Protein AF-A0AAN6C2Q4-F1 (afdb_monomer_lite)

Structure (mmCIF, N/CA/C/O backbone):
data_AF-A0AAN6C2Q4-F1
#
_entry.id   AF-A0AAN6C2Q4-F1
#
loop_
_atom_site.group_PDB
_atom_site.id
_atom_site.type_symbol
_atom_site.label_atom_id
_atom_site.label_alt_id
_atom_site.label_comp_id
_atom_site.label_asym_id
_atom_site.label_entity_id
_atom_site.label_seq_id
_atom_site.pdbx_PDB_ins_code
_atom_site.Cartn_x
_atom_site.Cartn_y
_atom_site.Cartn_z
_atom_site.occupancy
_atom_site.B_iso_or_equiv
_atom_site.auth_seq_id
_atom_site.auth_comp_id
_atom_site.auth_asym_id
_atom_site.auth_atom_id
_atom_site.pdbx_PDB_model_num
ATOM 1 N N . MET A 1 1 ? -23.785 48.480 71.841 1.00 46.00 1 MET A N 1
ATOM 2 C CA . MET A 1 1 ? -23.958 47.608 73.019 1.00 46.00 1 MET A CA 1
ATOM 3 C C . MET A 1 1 ? -24.972 48.299 73.898 1.00 46.00 1 MET A C 1
ATOM 5 O O . MET A 1 1 ? -24.671 49.363 74.422 1.00 46.00 1 MET A O 1
ATOM 9 N N . SER A 1 2 ? -26.191 47.777 73.918 1.00 38.06 2 SER A N 1
ATOM 10 C CA . SER A 1 2 ? -27.309 48.362 74.647 1.00 38.06 2 SER A CA 1
ATOM 11 C C . SER A 1 2 ? -28.125 47.204 75.193 1.00 38.06 2 SER A C 1
ATOM 13 O O . SER A 1 2 ? -28.643 46.390 74.428 1.00 38.06 2 SER A O 1
ATOM 15 N N . ASP A 1 3 ? -28.129 47.117 76.517 1.00 35.19 3 ASP A N 1
ATOM 16 C CA . ASP A 1 3 ? -28.986 46.273 77.334 1.00 35.19 3 ASP A CA 1
ATOM 17 C C . ASP A 1 3 ? -30.463 46.453 76.947 1.00 35.19 3 ASP A C 1
ATOM 19 O O . ASP A 1 3 ? -30.857 47.496 76.426 1.00 35.19 3 ASP A O 1
ATOM 23 N N . THR A 1 4 ? -31.335 45.489 77.244 1.00 35.75 4 THR A N 1
ATOM 24 C CA . THR A 1 4 ? -32.132 45.473 78.489 1.00 35.75 4 THR A CA 1
ATOM 25 C C . THR A 1 4 ? -33.302 44.478 78.380 1.00 35.75 4 THR A C 1
ATOM 27 O O . THR A 1 4 ? -33.913 44.312 77.330 1.00 35.75 4 THR A O 1
ATOM 30 N N . HIS A 1 5 ? -33.657 43.918 79.539 1.00 34.78 5 HIS A N 1
ATOM 31 C CA . HIS A 1 5 ? -34.983 43.441 79.953 1.00 34.78 5 HIS A CA 1
ATOM 32 C C . HIS A 1 5 ? -35.483 42.038 79.569 1.00 34.78 5 HIS A C 1
ATOM 34 O O . HIS A 1 5 ? -36.196 41.815 78.598 1.00 34.78 5 HIS A O 1
ATOM 40 N N . SER A 1 6 ? -35.272 41.124 80.523 1.00 40.22 6 SER A N 1
ATOM 41 C CA . SER A 1 6 ? -36.319 40.207 80.996 1.00 40.22 6 SER A CA 1
ATOM 42 C C . SER A 1 6 ? -37.327 40.982 81.874 1.00 40.22 6 SER A C 1
ATOM 44 O O . SER A 1 6 ? -36.927 41.961 82.518 1.00 40.22 6 SER A O 1
ATOM 46 N N . PRO A 1 7 ? -38.605 40.560 81.946 1.00 44.31 7 PRO A N 1
ATOM 47 C CA . PRO A 1 7 ? -39.060 40.053 83.243 1.00 44.31 7 PRO A CA 1
ATOM 48 C C . PRO A 1 7 ? -40.056 38.879 83.186 1.00 44.31 7 PRO A C 1
ATOM 50 O O . PRO A 1 7 ? -40.865 38.719 82.275 1.00 44.31 7 PRO A O 1
ATOM 53 N N . ARG A 1 8 ? -39.985 38.090 84.261 1.00 37.38 8 ARG A N 1
ATOM 54 C CA . ARG A 1 8 ? -40.945 37.088 84.744 1.00 37.38 8 ARG A CA 1
ATOM 55 C C . ARG A 1 8 ? -42.314 37.713 85.028 1.00 37.38 8 ARG A C 1
ATOM 57 O O . ARG A 1 8 ? -42.334 38.835 85.513 1.00 37.38 8 ARG A O 1
ATOM 64 N N . HIS A 1 9 ? -43.401 36.945 84.922 1.00 36.09 9 HIS A N 1
ATOM 65 C CA . HIS A 1 9 ? -44.495 37.033 85.898 1.00 36.09 9 HIS A CA 1
ATOM 66 C C . HIS A 1 9 ? -45.245 35.705 86.057 1.00 36.09 9 HIS A C 1
ATOM 68 O O . HIS A 1 9 ? -45.727 35.108 85.098 1.00 36.09 9 HIS A O 1
ATOM 74 N N . ASP A 1 10 ? -45.288 35.284 87.319 1.00 32.22 10 ASP A N 1
ATOM 75 C CA . ASP A 1 10 ? -45.953 34.121 87.883 1.00 32.22 10 ASP A CA 1
ATOM 76 C C . ASP A 1 10 ? -47.485 34.204 87.889 1.00 32.22 10 ASP A C 1
ATOM 78 O O . ASP A 1 10 ? -48.105 35.266 87.808 1.00 32.22 10 ASP A O 1
ATOM 82 N N . ALA A 1 11 ? -48.050 33.011 88.056 1.00 32.97 11 ALA A N 1
ATOM 83 C CA . ALA A 1 11 ? -49.447 32.647 88.181 1.00 32.97 11 ALA A CA 1
ATOM 84 C C . ALA A 1 11 ? -50.282 33.500 89.151 1.00 32.97 11 ALA A C 1
ATOM 86 O O . ALA A 1 11 ? -49.858 33.845 90.255 1.00 32.97 11 ALA A O 1
ATOM 87 N N . LYS A 1 12 ? -51.565 33.662 88.805 1.00 32.97 12 LYS A N 1
ATOM 88 C CA . LYS A 1 12 ? -52.632 33.794 89.799 1.00 32.97 12 LYS A CA 1
ATOM 89 C C . LYS A 1 12 ? -53.865 32.995 89.391 1.00 32.97 12 LYS A C 1
ATOM 91 O O . LYS A 1 12 ? -54.500 33.249 88.374 1.00 32.97 12 LYS A O 1
ATOM 96 N N . SER A 1 13 ? -54.131 32.011 90.243 1.00 32.72 13 SER A N 1
ATOM 97 C CA . SER A 1 13 ? -55.362 31.250 90.405 1.00 32.72 13 SER A CA 1
ATOM 98 C C . SER A 1 13 ? -56.603 32.142 90.343 1.00 32.72 13 SER A C 1
ATOM 100 O O . SER A 1 13 ? -56.665 33.164 91.027 1.00 32.72 13 SER A O 1
ATOM 102 N N . HIS A 1 14 ? -57.605 31.717 89.575 1.00 33.62 14 HIS A N 1
ATOM 103 C CA . HIS A 1 14 ? -58.985 32.124 89.797 1.00 33.62 14 HIS A CA 1
ATOM 104 C C . HIS A 1 14 ? -59.877 30.884 89.811 1.00 33.62 14 HIS A C 1
ATOM 106 O O . HIS A 1 14 ? -60.275 30.347 88.779 1.00 33.62 14 HIS A O 1
ATOM 112 N N . ASP A 1 15 ? -60.176 30.449 91.034 1.00 31.44 15 ASP A N 1
ATOM 113 C CA . ASP A 1 15 ? -61.304 29.596 91.371 1.00 31.44 15 ASP A CA 1
ATOM 114 C C . ASP A 1 15 ? -62.595 30.187 90.789 1.00 31.44 15 ASP A C 1
ATOM 116 O O . ASP A 1 15 ? -63.108 31.219 91.235 1.00 31.44 15 ASP A O 1
ATOM 120 N N . HIS A 1 16 ? -63.165 29.491 89.812 1.00 36.66 16 HIS A N 1
ATOM 121 C CA . HIS A 1 16 ? -64.566 29.638 89.443 1.00 36.66 16 HIS A CA 1
ATOM 122 C C . HIS A 1 16 ? -65.301 28.345 89.755 1.00 36.66 16 HIS A C 1
ATOM 124 O O . HIS A 1 16 ? -65.737 27.585 88.894 1.00 36.66 16 HIS A O 1
ATOM 130 N N . ARG A 1 17 ? -65.484 28.150 91.062 1.00 38.66 17 ARG A N 1
ATOM 131 C CA . ARG A 1 17 ? -66.499 27.286 91.653 1.00 38.66 17 ARG A CA 1
ATOM 132 C C . ARG A 1 17 ? -67.883 27.867 91.327 1.00 38.66 17 ARG A C 1
ATOM 134 O O . ARG A 1 17 ? -68.502 28.535 92.151 1.00 38.66 17 ARG A O 1
ATOM 141 N N . ARG A 1 18 ? -68.369 27.656 90.100 1.00 33.59 18 ARG A N 1
ATOM 142 C CA . ARG A 1 18 ? -69.754 27.964 89.718 1.00 33.59 18 ARG A CA 1
ATOM 143 C C . ARG A 1 18 ? -70.616 26.734 89.980 1.00 33.59 18 ARG A C 1
ATOM 145 O O . ARG A 1 18 ? -70.746 25.845 89.150 1.00 33.59 18 ARG A O 1
ATOM 152 N N . SER A 1 19 ? -71.183 26.706 91.183 1.00 40.12 19 SER A N 1
ATOM 153 C CA . SER A 1 19 ? -72.334 25.875 91.514 1.00 40.12 19 SER A CA 1
ATOM 154 C C . SER A 1 19 ? -73.550 26.437 90.778 1.00 40.12 19 SER A C 1
ATOM 156 O O . SER A 1 19 ? -74.010 27.534 91.092 1.00 40.12 19 SER A O 1
ATOM 158 N N . THR A 1 20 ? -74.050 25.714 89.780 1.00 39.12 20 THR A N 1
ATOM 159 C CA . THR A 1 20 ? -75.359 25.968 89.170 1.00 39.12 20 THR A CA 1
ATOM 160 C C . THR A 1 20 ? -76.120 24.656 89.092 1.00 39.12 20 THR A C 1
ATOM 162 O O . THR A 1 20 ? -75.915 23.853 88.191 1.00 39.12 20 THR A O 1
ATOM 165 N N . GLN A 1 21 ? -76.927 24.456 90.133 1.00 36.94 21 GLN A N 1
ATOM 166 C CA . GLN A 1 21 ? -78.322 24.019 90.092 1.00 36.94 21 GLN A CA 1
ATOM 167 C C . GLN A 1 21 ? -78.691 22.981 89.025 1.00 36.94 21 GLN A C 1
ATOM 169 O O . GLN A 1 21 ? -78.845 23.277 87.843 1.00 36.94 21 GLN A O 1
ATOM 174 N N . SER A 1 22 ? -78.923 21.769 89.523 1.00 37.03 22 SER A N 1
ATOM 175 C CA . SER A 1 22 ? -79.577 20.660 88.845 1.00 37.03 22 SER A CA 1
ATOM 176 C C . SER A 1 22 ? -80.939 21.066 88.278 1.00 37.03 22 SER A C 1
ATOM 178 O O . SER A 1 22 ? -81.858 21.389 89.029 1.00 37.03 22 SER A O 1
ATOM 180 N N . ALA A 1 23 ? -81.081 20.969 86.958 1.00 34.00 23 ALA A N 1
ATOM 181 C CA . ALA A 1 23 ? -82.365 20.822 86.288 1.00 34.00 23 ALA A CA 1
ATOM 182 C C . ALA A 1 23 ? -82.442 19.387 85.749 1.00 34.00 23 ALA A C 1
ATOM 184 O O . ALA A 1 23 ? -81.626 18.968 84.927 1.00 34.00 23 ALA A O 1
ATOM 185 N N . SER A 1 24 ? -83.376 18.608 86.285 1.00 36.28 24 SER A N 1
ATOM 186 C CA . SER A 1 24 ? -83.581 17.196 85.969 1.00 36.28 24 SER A CA 1
ATOM 187 C C . SER A 1 24 ? -84.183 17.045 84.567 1.00 36.28 24 SER A C 1
ATOM 189 O O . SER A 1 24 ? -85.325 17.440 84.345 1.00 36.28 24 SER A O 1
ATOM 191 N N . ALA A 1 25 ? -83.440 16.448 83.634 1.00 38.50 25 ALA A N 1
ATOM 192 C CA . ALA A 1 25 ? -83.966 15.912 82.376 1.00 38.50 25 ALA A CA 1
ATOM 193 C C . ALA A 1 25 ? -84.152 14.381 82.506 1.00 38.50 25 ALA A C 1
ATOM 195 O O . ALA A 1 25 ? -83.471 13.769 83.336 1.00 38.50 25 ALA A O 1
ATOM 196 N N . PRO A 1 26 ? -85.071 13.751 81.745 1.00 44.28 26 PRO A N 1
ATOM 197 C CA . PRO A 1 26 ? -85.431 12.348 81.939 1.00 44.28 26 PRO A CA 1
ATOM 198 C C . PRO A 1 26 ? -84.240 11.409 81.676 1.00 44.28 26 PRO A C 1
ATOM 200 O O . PRO A 1 26 ? -83.382 11.733 80.851 1.00 44.28 26 PRO A O 1
ATOM 203 N N . PRO A 1 27 ? -84.174 10.242 82.345 1.00 47.88 27 PRO A N 1
ATOM 204 C CA . PRO A 1 27 ? -83.088 9.288 82.155 1.00 47.88 27 PRO A CA 1
ATOM 205 C C . PRO A 1 27 ? -83.125 8.722 80.729 1.00 47.88 27 PRO A C 1
ATOM 207 O O . PRO A 1 27 ? -83.997 7.928 80.383 1.00 47.88 27 PRO A O 1
ATOM 210 N N . GLY A 1 28 ? -82.181 9.159 79.894 1.00 53.62 28 GLY A N 1
ATOM 211 C CA . GLY A 1 28 ? -81.910 8.554 78.593 1.00 53.62 28 GLY A CA 1
ATOM 212 C C . GLY A 1 28 ? -81.346 7.144 78.767 1.00 53.62 28 GLY A C 1
ATOM 213 O O . GLY A 1 28 ? -80.487 6.910 79.617 1.00 53.62 28 GLY A O 1
ATOM 214 N N . ASP A 1 29 ? -81.864 6.211 77.974 1.00 54.00 29 ASP A N 1
ATOM 215 C CA . ASP A 1 29 ? -81.582 4.780 78.041 1.00 54.00 29 ASP A CA 1
ATOM 216 C C . ASP A 1 29 ? -80.080 4.487 77.832 1.00 54.00 29 ASP A C 1
ATOM 218 O O . ASP A 1 29 ? -79.500 4.764 76.779 1.00 54.00 29 ASP A O 1
ATOM 222 N N . VAL A 1 30 ? -79.440 3.916 78.859 1.00 55.34 30 VAL A N 1
ATOM 223 C CA . VAL A 1 30 ? -77.993 3.612 78.941 1.00 55.34 30 VAL A CA 1
ATOM 224 C C . VAL A 1 30 ? -77.529 2.699 77.792 1.00 55.34 30 VAL A C 1
ATOM 226 O O . VAL A 1 30 ? -76.344 2.629 77.462 1.00 55.34 30 VAL A O 1
ATOM 229 N N . SER A 1 31 ? -78.486 2.024 77.158 1.00 56.81 31 SER A N 1
ATOM 230 C CA . SER A 1 31 ? -78.328 1.067 76.068 1.00 56.81 31 SER A CA 1
ATOM 231 C C . SER A 1 31 ? -77.907 1.705 74.733 1.00 56.81 31 SER A C 1
ATOM 233 O O . SER A 1 31 ? -77.408 0.993 73.861 1.00 56.81 31 SER A O 1
ATOM 235 N N . GLN A 1 32 ? -78.075 3.025 74.565 1.00 61.38 32 GLN A N 1
ATOM 236 C CA . GLN A 1 32 ? -77.761 3.759 73.323 1.00 61.38 32 GLN A CA 1
ATOM 237 C C . GLN A 1 32 ? -76.404 4.485 73.339 1.00 61.38 32 GLN A C 1
ATOM 239 O O . GLN A 1 32 ? -76.045 5.167 72.376 1.00 61.38 32 GLN A O 1
ATOM 244 N N . LEU A 1 33 ? -75.627 4.342 74.414 1.00 67.06 33 LEU A N 1
ATOM 245 C CA . LEU A 1 33 ? -74.313 4.969 74.513 1.00 67.06 33 LEU A CA 1
ATOM 246 C C . LEU A 1 33 ? -73.316 4.323 73.529 1.00 67.06 33 LEU A C 1
ATOM 248 O O . LEU A 1 33 ? -73.290 3.093 73.397 1.00 67.06 33 LEU A O 1
ATOM 252 N N . PRO A 1 34 ? -72.459 5.119 72.855 1.00 67.69 34 PRO A N 1
ATOM 253 C CA . PRO A 1 34 ? -71.409 4.576 72.003 1.00 67.69 34 PRO A CA 1
ATOM 254 C C . PRO A 1 34 ? -70.492 3.624 72.785 1.00 67.69 34 PRO A C 1
ATOM 256 O O . PRO A 1 34 ? -70.332 3.736 73.999 1.00 67.69 34 PRO A O 1
ATOM 259 N N . LYS A 1 35 ? -69.862 2.678 72.087 1.00 70.75 35 LYS A N 1
ATOM 260 C CA . LYS A 1 35 ? -68.881 1.743 72.661 1.00 70.75 35 LYS A CA 1
ATOM 261 C C . LYS A 1 35 ? -67.530 1.947 71.975 1.00 70.75 35 LYS A C 1
ATOM 263 O O . LYS A 1 35 ? -67.488 2.223 70.779 1.00 70.75 35 LYS A O 1
ATOM 268 N N . GLY A 1 36 ? -66.430 1.803 72.716 1.00 71.56 36 GLY A N 1
ATOM 269 C CA . GLY A 1 36 ? -65.066 1.887 72.174 1.00 71.56 36 GLY A CA 1
ATOM 270 C C . GLY A 1 36 ? -64.153 2.875 72.906 1.00 71.56 36 GLY A C 1
ATOM 271 O O . GLY A 1 36 ? -64.578 3.583 73.818 1.00 71.56 36 GLY A O 1
ATOM 272 N N . GLN A 1 37 ? -62.883 2.928 72.500 1.00 75.69 37 GLN A N 1
ATOM 273 C CA . GLN A 1 37 ? -61.828 3.698 73.174 1.00 75.69 37 GLN A CA 1
ATOM 274 C C . GLN A 1 37 ? -61.729 5.140 72.654 1.00 75.69 37 GLN A C 1
ATOM 276 O O . GLN A 1 37 ? -61.833 5.385 71.447 1.00 75.69 37 GLN A O 1
ATOM 281 N N . CYS A 1 38 ? -61.468 6.090 73.559 1.00 81.56 38 CYS A N 1
ATOM 282 C CA . CYS A 1 38 ? -61.225 7.486 73.202 1.00 81.56 38 CYS A CA 1
ATOM 283 C C . CYS A 1 38 ? -59.887 7.648 72.475 1.00 81.56 38 CYS A C 1
ATOM 285 O O . CYS A 1 38 ? -58.849 7.206 72.959 1.00 81.56 38 CYS A O 1
ATOM 287 N N . ARG A 1 39 ? -59.876 8.313 71.316 1.00 75.75 39 ARG A N 1
ATOM 288 C CA . ARG A 1 39 ? -58.644 8.597 70.556 1.00 75.75 39 ARG A CA 1
ATOM 289 C C . ARG A 1 39 ? -58.232 10.062 70.600 1.00 75.75 39 ARG A C 1
ATOM 291 O O . ARG A 1 39 ? -57.308 10.428 69.869 1.00 75.75 39 ARG A O 1
ATOM 298 N N . TYR A 1 40 ? -58.864 10.866 71.457 1.00 80.69 40 TYR A N 1
ATOM 299 C CA . TYR A 1 40 ? -58.482 12.258 71.672 1.00 80.69 40 TYR A CA 1
ATOM 300 C C . TYR A 1 40 ? -57.017 12.343 72.117 1.00 80.69 40 TYR A C 1
ATOM 302 O O . TYR A 1 40 ? -56.588 11.608 73.013 1.00 80.69 40 TYR A O 1
ATOM 310 N N . ILE A 1 41 ? -56.250 13.202 71.447 1.00 81.56 41 ILE A N 1
ATOM 311 C CA . ILE A 1 41 ? -54.833 13.433 71.736 1.00 81.56 41 ILE A CA 1
ATOM 312 C C . ILE A 1 41 ? -54.766 14.498 72.826 1.00 81.56 41 ILE A C 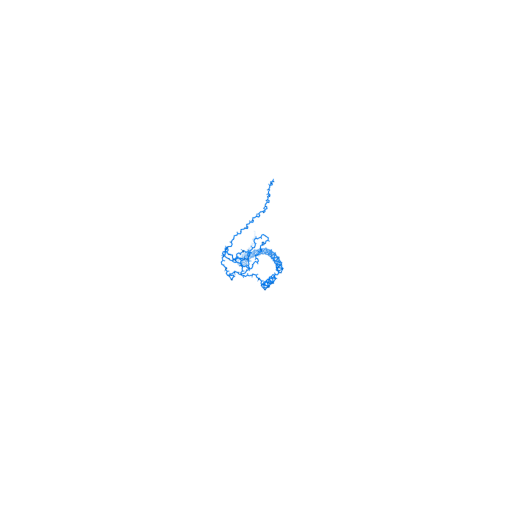1
ATOM 314 O O . ILE A 1 41 ? -55.281 15.599 72.644 1.00 81.56 41 ILE A O 1
ATOM 318 N N . LEU A 1 42 ? -54.143 14.169 73.955 1.00 80.12 42 LEU A N 1
ATOM 319 C CA . LEU A 1 42 ? -53.984 15.109 75.056 1.00 80.12 42 LEU A CA 1
ATOM 320 C C . LEU A 1 42 ? -53.053 16.246 74.621 1.00 80.12 42 LEU A C 1
ATOM 322 O O . LEU A 1 42 ? -51.951 16.016 74.123 1.00 80.12 42 LEU A O 1
ATOM 326 N N . THR A 1 43 ? -53.511 17.479 74.810 1.00 76.44 43 THR A N 1
ATOM 327 C CA . THR A 1 43 ? -52.784 18.703 74.443 1.00 76.44 43 THR A CA 1
ATOM 328 C C . THR A 1 43 ? -51.929 19.253 75.588 1.00 76.44 43 THR A C 1
ATOM 330 O O . THR A 1 43 ? -51.306 20.300 75.434 1.00 76.44 43 THR A O 1
ATOM 333 N N . LEU A 1 44 ? -51.884 18.559 76.733 1.00 76.62 44 LEU A N 1
ATOM 334 C CA . LEU A 1 44 ? -51.056 18.937 77.878 1.00 76.62 44 LEU A CA 1
ATOM 335 C C . LEU A 1 44 ? -49.563 18.833 77.510 1.00 76.62 44 LEU A C 1
ATOM 337 O O . LEU A 1 44 ? -49.155 17.796 76.980 1.00 76.62 44 LEU A O 1
ATOM 341 N N . PRO A 1 45 ? -48.737 19.857 77.810 1.00 67.19 45 PRO A N 1
ATOM 342 C CA . PRO A 1 45 ? -47.314 19.870 77.457 1.00 67.19 45 PRO A CA 1
ATOM 343 C C . PRO A 1 45 ? -46.534 18.656 77.983 1.00 67.19 45 PRO A C 1
ATOM 345 O O . PRO A 1 45 ? -45.665 18.140 77.287 1.00 67.19 45 PRO A O 1
ATOM 348 N N . GLU A 1 46 ? -46.891 18.168 79.172 1.00 73.81 46 GLU A N 1
ATOM 349 C CA . GLU A 1 46 ? -46.268 17.022 79.854 1.00 73.81 46 GLU A CA 1
ATOM 350 C C . GLU A 1 46 ? -46.657 15.661 79.250 1.00 73.81 46 GLU A C 1
ATOM 352 O O . GLU A 1 46 ? -45.992 14.661 79.498 1.00 73.81 46 GLU A O 1
ATOM 357 N N . LEU A 1 47 ? -47.726 15.605 78.444 1.00 68.38 47 LEU A N 1
ATOM 358 C CA . LEU A 1 47 ? -48.303 14.366 77.905 1.00 68.38 47 LEU A CA 1
ATOM 359 C C . LEU A 1 47 ? -48.407 14.383 76.373 1.00 68.38 47 LEU A C 1
ATOM 361 O O . LEU A 1 47 ? -49.243 13.691 75.783 1.00 68.38 47 LEU A O 1
ATOM 365 N N . LYS A 1 48 ? -47.570 15.190 75.717 1.00 64.75 48 LYS A N 1
ATOM 366 C CA . LYS A 1 48 ? -47.626 15.430 74.274 1.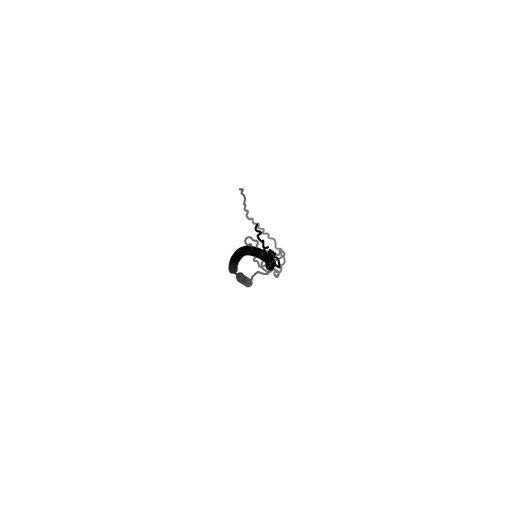00 64.75 48 LYS A CA 1
ATOM 367 C C . LYS A 1 48 ? -47.519 14.114 73.490 1.00 64.75 48 LYS A C 1
ATOM 369 O O . LYS A 1 48 ? -46.491 13.449 73.501 1.00 64.75 48 LYS A O 1
ATOM 374 N N . GLY A 1 49 ? -48.596 13.757 72.786 1.00 69.31 49 GLY A N 1
ATOM 375 C CA . GLY A 1 49 ? -48.692 12.531 71.981 1.00 69.31 49 GLY A CA 1
ATOM 376 C C . GLY A 1 49 ? -49.418 11.363 72.660 1.00 69.31 49 GLY A C 1
ATOM 377 O O . GLY A 1 49 ? -49.756 10.391 71.979 1.00 69.31 49 GLY A O 1
ATOM 378 N N . HIS A 1 50 ? -49.738 11.459 73.955 1.00 75.81 50 HIS A N 1
ATOM 379 C CA . HIS A 1 50 ? -50.564 10.461 74.633 1.00 75.81 50 HIS A CA 1
ATOM 380 C C . HIS A 1 50 ? -52.047 10.623 74.282 1.00 75.81 50 HIS A C 1
ATOM 382 O O . HIS A 1 50 ? -52.573 11.726 74.122 1.00 75.81 50 HIS A O 1
ATOM 388 N N . ARG A 1 51 ? -52.736 9.486 74.149 1.00 78.81 51 ARG A N 1
ATOM 389 C CA . ARG A 1 51 ? -54.178 9.426 73.890 1.00 78.81 51 ARG A CA 1
ATOM 390 C C . ARG A 1 51 ? -54.931 9.212 75.193 1.00 78.81 51 ARG A C 1
ATOM 392 O O . ARG A 1 51 ? -54.422 8.574 76.111 1.00 78.81 51 ARG A O 1
ATOM 399 N N . CYS A 1 52 ? -56.154 9.719 75.259 1.00 80.12 52 CYS A N 1
ATOM 400 C CA . CYS A 1 52 ? -57.019 9.486 76.405 1.00 80.12 52 CYS A CA 1
ATOM 401 C C . CYS A 1 52 ? -57.333 7.984 76.590 1.00 80.12 52 CYS A C 1
ATOM 403 O O . CYS A 1 52 ? -57.705 7.300 75.643 1.00 80.12 52 CYS A O 1
ATOM 405 N N . GLY A 1 53 ? -57.211 7.473 77.819 1.00 72.31 53 GLY A N 1
ATOM 406 C CA . GLY A 1 53 ? -57.401 6.051 78.140 1.00 72.31 53 GLY A CA 1
ATOM 407 C C . GLY A 1 53 ? -58.822 5.636 78.534 1.00 72.31 53 GLY A C 1
ATOM 408 O O . GLY A 1 53 ? -59.020 4.502 78.957 1.00 72.31 53 GLY A O 1
ATOM 409 N N . CYS A 1 54 ? -59.816 6.522 78.461 1.00 76.88 54 CYS A N 1
ATOM 410 C CA . CYS A 1 54 ? -61.167 6.174 78.902 1.00 76.88 54 CYS A CA 1
ATOM 411 C C . CYS A 1 54 ? -61.884 5.226 77.915 1.00 76.88 54 CYS A C 1
ATOM 413 O O . CYS A 1 54 ? -61.676 5.270 76.697 1.00 76.88 54 CYS A O 1
ATOM 415 N N . MET A 1 55 ? -62.766 4.384 78.463 1.00 72.31 55 MET A N 1
ATOM 416 C CA . MET A 1 55 ? -63.503 3.354 77.715 1.00 72.31 55 MET A CA 1
ATOM 417 C C . MET A 1 55 ? -65.027 3.424 77.904 1.00 72.31 55 MET A C 1
ATOM 419 O O . MET A 1 55 ? -65.734 2.513 77.485 1.00 72.31 55 MET A O 1
ATOM 423 N N . GLY A 1 56 ? -65.540 4.470 78.556 1.00 73.31 56 GLY A N 1
ATOM 424 C CA . GLY A 1 56 ? -66.958 4.585 78.893 1.00 73.31 56 GLY A CA 1
ATOM 425 C C . GLY A 1 56 ? -67.510 5.986 78.672 1.00 73.31 56 GLY A C 1
ATOM 426 O O . GLY A 1 56 ? -66.762 6.969 78.657 1.00 73.31 56 GLY A O 1
ATOM 427 N N . PHE A 1 57 ? -68.827 6.042 78.485 1.00 74.12 57 PHE A N 1
ATOM 428 C CA . PHE A 1 57 ? -69.574 7.239 78.121 1.00 74.12 57 PHE A CA 1
ATOM 429 C C . PHE A 1 57 ? -70.646 7.569 79.155 1.00 74.12 57 PHE A C 1
ATOM 431 O O . PHE A 1 57 ? -71.146 6.692 79.858 1.00 74.12 57 PHE A O 1
ATOM 438 N N . HIS A 1 58 ? -71.025 8.842 79.192 1.00 75.31 58 HIS A N 1
ATOM 439 C CA . HIS A 1 58 ? -72.234 9.321 79.843 1.00 75.31 58 HIS A CA 1
ATOM 440 C C . HIS A 1 58 ? -72.980 10.270 78.898 1.00 75.31 58 HIS A C 1
ATOM 442 O O . HIS A 1 58 ? -72.379 10.927 78.043 1.00 75.31 58 HIS A O 1
ATOM 448 N N . HIS A 1 59 ? -74.303 10.332 79.036 1.00 67.56 59 HIS A N 1
ATOM 449 C CA . HIS A 1 59 ? -75.090 11.379 78.398 1.00 67.56 59 HIS A CA 1
ATOM 450 C C . HIS A 1 59 ? -74.908 12.665 79.197 1.00 67.56 59 HIS A C 1
ATOM 452 O O . HIS A 1 59 ? -75.173 12.695 80.400 1.00 67.56 59 HIS A O 1
ATOM 458 N N . ASN A 1 60 ? -74.446 13.723 78.536 1.00 64.38 60 ASN A N 1
ATOM 459 C CA . ASN A 1 60 ? -74.374 15.026 79.171 1.00 64.38 60 ASN A CA 1
ATOM 460 C C . ASN A 1 60 ? -75.755 15.688 79.071 1.00 64.38 60 ASN A C 1
ATOM 462 O O . ASN A 1 60 ? -76.245 15.951 77.979 1.00 64.38 60 ASN A O 1
ATOM 466 N N . THR A 1 61 ? -76.400 15.963 80.203 1.00 60.28 61 THR A N 1
ATOM 467 C CA . THR A 1 61 ? -77.723 16.611 80.239 1.00 60.28 61 THR A CA 1
ATOM 468 C C . THR A 1 61 ? -77.675 18.100 79.884 1.00 60.28 61 THR A C 1
ATOM 470 O O . THR A 1 61 ? -78.721 18.706 79.673 1.00 60.28 61 THR A O 1
ATOM 473 N N . SER A 1 62 ? -76.478 18.691 79.791 1.00 60.72 62 SER A N 1
ATOM 474 C CA . SER A 1 62 ? -76.273 20.111 79.467 1.00 60.72 62 SER A CA 1
ATOM 475 C C . SER A 1 62 ? -75.882 20.387 78.008 1.00 60.72 62 SER A C 1
ATOM 477 O O . SER A 1 62 ? -75.956 21.532 77.569 1.00 60.72 62 SER A O 1
ATOM 479 N N . LEU A 1 63 ? -75.494 19.362 77.238 1.00 59.19 63 LEU A N 1
ATOM 480 C CA . LEU A 1 63 ? -75.106 19.484 75.828 1.00 59.19 63 LEU A CA 1
ATOM 481 C C . LEU A 1 63 ? -75.660 18.295 75.029 1.00 59.19 63 LEU A C 1
ATOM 483 O O . LEU A 1 63 ? -75.445 17.158 75.445 1.00 59.19 63 LEU A O 1
ATOM 487 N N . PRO A 1 64 ? -76.326 18.506 73.878 1.00 59.12 64 PRO A N 1
ATOM 488 C CA . PRO A 1 64 ? -76.841 17.407 73.069 1.00 59.12 64 PRO A CA 1
ATOM 489 C C . PRO A 1 64 ? -75.689 16.524 72.561 1.00 59.12 64 PRO A C 1
ATOM 491 O O . PRO A 1 64 ? -74.901 16.934 71.710 1.00 59.12 64 PRO A O 1
ATOM 494 N N . GLY A 1 65 ? -75.580 15.310 73.105 1.00 67.50 65 GLY A N 1
ATOM 495 C CA . GLY A 1 65 ? -74.585 14.314 72.707 1.00 67.50 65 GLY A CA 1
ATOM 496 C C . GLY A 1 65 ? -74.130 13.398 73.848 1.00 67.50 65 GLY A C 1
ATOM 497 O O . GLY A 1 65 ? -74.482 13.588 75.012 1.00 67.50 65 GLY A O 1
ATOM 498 N N . ALA A 1 66 ? -73.333 12.385 73.501 1.00 74.62 66 ALA A N 1
ATOM 499 C CA . ALA A 1 66 ? -72.636 11.529 74.459 1.00 74.62 66 ALA A CA 1
ATOM 500 C C . ALA A 1 66 ? -71.166 11.964 74.581 1.00 74.62 66 ALA A C 1
ATOM 502 O O . ALA A 1 66 ? -70.490 12.209 73.573 1.00 74.62 66 ALA A O 1
ATOM 503 N N . THR A 1 67 ? -70.660 12.038 75.808 1.00 77.19 67 THR A N 1
ATOM 504 C CA . THR A 1 67 ? -69.262 12.368 76.121 1.00 77.19 67 THR A CA 1
ATOM 505 C C . THR A 1 67 ? -68.624 11.224 76.906 1.00 77.19 67 THR A C 1
ATOM 507 O O . THR A 1 67 ? -69.299 10.496 77.638 1.00 77.19 67 THR A O 1
ATOM 510 N N . CYS A 1 68 ? -67.313 11.019 76.764 1.00 80.38 68 CYS A N 1
ATOM 511 C CA . CYS A 1 68 ? -66.606 10.060 77.619 1.00 80.38 68 CYS A CA 1
ATOM 512 C C . CYS A 1 68 ? -66.631 10.506 79.092 1.00 80.38 68 CYS A C 1
ATOM 514 O O . CYS A 1 68 ? -66.839 11.685 79.385 1.00 80.38 68 CYS A O 1
ATOM 516 N N . TYR A 1 69 ? -66.278 9.619 80.028 1.00 76.00 69 TYR A N 1
ATOM 517 C CA . TYR A 1 69 ? -66.006 10.006 81.429 1.00 76.00 69 TYR A CA 1
ATOM 518 C C . TYR A 1 69 ? -64.923 11.088 81.584 1.00 76.00 69 TYR A C 1
ATOM 520 O O . TYR A 1 69 ? -64.831 11.739 82.616 1.00 76.00 69 TYR A O 1
ATOM 528 N N . CYS A 1 70 ? -64.116 11.290 80.546 1.00 76.31 70 CYS A N 1
ATOM 529 C CA . CYS A 1 70 ? -63.083 12.310 80.465 1.00 76.31 70 CYS A CA 1
ATOM 530 C C . CYS A 1 70 ? -63.531 13.654 79.858 1.00 76.31 70 CYS A C 1
ATOM 532 O O . CYS A 1 70 ? -62.714 14.561 79.750 1.00 76.31 70 CYS A O 1
ATOM 534 N N . GLY A 1 71 ? -64.787 13.781 79.417 1.00 76.19 71 GLY A N 1
ATOM 535 C CA . GLY A 1 71 ? -65.336 15.008 78.827 1.00 76.19 71 GLY A CA 1
ATOM 536 C C . GLY A 1 71 ? -65.110 15.226 77.320 1.00 76.19 71 GLY A C 1
ATOM 537 O O . GLY A 1 71 ? -65.659 16.172 76.770 1.00 76.19 71 GLY A O 1
ATOM 538 N N . HIS A 1 72 ? -64.366 14.370 76.613 1.00 82.44 72 HIS A N 1
ATOM 539 C CA . HIS A 1 72 ? -64.244 14.408 75.148 1.00 82.44 72 HIS A CA 1
ATOM 540 C C . HIS A 1 72 ? -65.514 13.928 74.428 1.00 82.44 72 HIS A C 1
ATOM 542 O O . HIS A 1 72 ? -66.220 13.024 74.885 1.00 82.44 72 HIS A O 1
ATOM 548 N N . PHE A 1 73 ? -65.764 14.505 73.254 1.00 77.31 73 PHE A N 1
ATOM 549 C CA . PHE A 1 73 ? -66.892 14.153 72.394 1.00 77.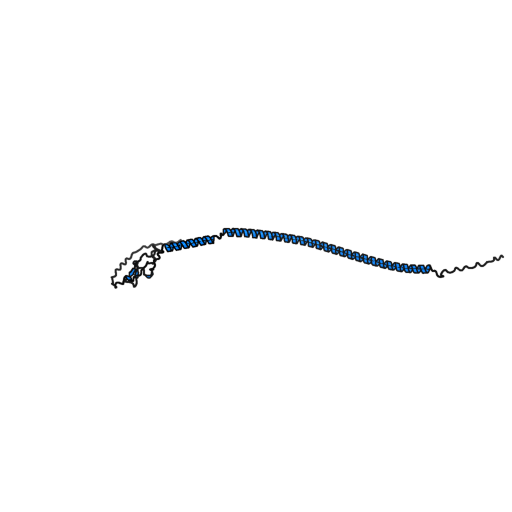31 73 PHE A CA 1
ATOM 550 C C . PHE A 1 73 ? -66.754 12.757 71.774 1.00 77.31 73 PHE A C 1
ATOM 552 O O . PHE A 1 73 ? -65.655 12.314 71.422 1.00 77.31 73 PHE A O 1
ATOM 559 N N . ALA A 1 74 ? -67.893 12.091 71.563 1.00 73.00 74 ALA A N 1
ATOM 560 C CA . ALA A 1 74 ? -67.949 10.751 70.979 1.00 73.00 74 ALA A CA 1
ATOM 561 C C . ALA A 1 74 ? -67.338 10.627 69.571 1.00 73.00 74 ALA A C 1
ATOM 563 O O . ALA A 1 74 ? -66.905 9.540 69.202 1.00 73.00 74 ALA A O 1
ATOM 564 N N . CYS A 1 75 ? -67.223 11.718 68.807 1.00 72.44 75 CYS A N 1
ATOM 565 C CA . CYS A 1 75 ? -66.594 11.714 67.479 1.00 72.44 75 CYS A CA 1
ATOM 566 C C . CYS A 1 75 ? -65.107 11.314 67.495 1.00 72.44 75 CYS A C 1
ATOM 568 O O . CYS A 1 75 ? -64.579 10.874 66.477 1.00 72.44 75 CYS A O 1
ATOM 570 N N . PHE A 1 76 ? -64.431 11.423 68.643 1.00 72.44 76 PHE A N 1
ATOM 571 C CA . PHE A 1 76 ? -63.043 10.987 68.799 1.00 72.44 76 PHE A CA 1
ATOM 572 C C . PHE A 1 76 ? -62.910 9.520 69.212 1.00 72.44 76 PHE A C 1
ATOM 574 O O . PHE A 1 76 ? -61.790 9.048 69.407 1.00 72.44 76 PHE A O 1
ATOM 581 N N . HIS A 1 77 ? -64.008 8.784 69.378 1.00 73.12 77 HIS A N 1
ATOM 582 C CA . HIS A 1 77 ? -63.950 7.359 69.677 1.00 73.12 77 HIS A CA 1
ATOM 583 C C . HIS A 1 77 ? -63.920 6.528 68.404 1.00 73.12 77 HIS A C 1
ATOM 585 O O . HIS A 1 77 ? -64.577 6.832 67.412 1.00 73.12 77 HIS A O 1
ATOM 591 N N . SER A 1 78 ? -63.158 5.440 68.454 1.00 69.88 78 SER A N 1
ATOM 592 C CA . SER A 1 78 ? -63.221 4.408 67.428 1.00 69.88 78 SER A CA 1
ATOM 593 C C . SER A 1 78 ? -63.877 3.164 68.025 1.00 69.88 78 SER A C 1
ATOM 595 O O . SER A 1 78 ? -63.453 2.725 69.098 1.00 69.88 78 SER A O 1
ATOM 597 N N . PRO A 1 79 ? -64.880 2.574 67.348 1.00 64.38 79 PRO A N 1
ATOM 598 C CA . PRO A 1 79 ? -65.502 1.327 67.790 1.00 64.38 79 PRO A CA 1
ATOM 599 C C . PRO A 1 79 ? -64.541 0.136 67.691 1.00 64.38 79 PRO A C 1
ATOM 601 O O . PRO A 1 79 ? -64.833 -0.938 68.207 1.00 64.38 79 PRO A O 1
ATOM 604 N N . HIS A 1 80 ? -63.399 0.296 67.016 1.00 60.28 80 HIS A N 1
ATOM 605 C CA . HIS A 1 80 ? -62.376 -0.730 66.888 1.00 60.28 80 HIS A CA 1
ATOM 606 C C . HIS A 1 80 ? -61.160 -0.325 67.713 1.00 60.28 80 HIS A C 1
ATOM 608 O O . HIS A 1 80 ? -60.418 0.602 67.380 1.00 60.28 80 HIS A O 1
ATOM 614 N N . SER A 1 81 ? -60.969 -1.042 68.817 1.00 58.44 81 SER A N 1
ATOM 615 C CA . SER A 1 81 ? -59.685 -1.083 69.498 1.00 58.44 81 SER A CA 1
ATOM 616 C C . SER A 1 81 ? -58.665 -1.615 68.495 1.00 58.44 81 SER A C 1
ATOM 618 O O . SER A 1 81 ? -58.836 -2.717 67.978 1.00 58.44 81 SER A O 1
ATOM 620 N N . ILE A 1 82 ? -57.611 -0.852 68.191 1.00 59.09 82 ILE A N 1
ATOM 621 C CA . ILE A 1 82 ? -56.446 -1.393 67.476 1.00 59.09 82 ILE A CA 1
ATOM 622 C C . ILE A 1 82 ? -55.666 -2.251 68.483 1.00 59.09 82 ILE A C 1
ATOM 624 O O . ILE A 1 82 ? -54.523 -1.967 68.828 1.00 59.09 82 ILE A O 1
ATOM 628 N N . GLN A 1 83 ? -56.304 -3.291 69.008 1.00 57.19 83 GLN A N 1
ATOM 629 C CA . GLN A 1 83 ? -55.608 -4.419 69.590 1.00 57.19 83 GLN A CA 1
ATOM 630 C C . GLN A 1 83 ? -55.078 -5.196 68.398 1.00 57.19 83 GLN A C 1
ATOM 632 O O . GLN A 1 83 ? -55.743 -6.082 67.874 1.00 57.19 83 GLN A O 1
ATOM 637 N N . ARG A 1 84 ? -53.901 -4.788 67.906 1.00 58.62 84 ARG A N 1
ATOM 638 C CA . ARG A 1 84 ? -53.147 -5.654 67.002 1.00 58.62 84 ARG A CA 1
ATOM 639 C C . ARG A 1 84 ? -52.920 -6.942 67.764 1.00 58.62 84 ARG A C 1
ATOM 641 O O . ARG A 1 84 ? -52.301 -6.923 68.830 1.00 58.62 84 ARG A O 1
ATOM 648 N N . THR A 1 85 ? -53.496 -8.018 67.262 1.00 64.00 85 THR A N 1
ATOM 649 C CA . THR A 1 85 ? -53.331 -9.322 67.885 1.00 64.00 85 THR A CA 1
ATOM 650 C C . THR A 1 85 ? -51.871 -9.747 67.717 1.00 64.00 85 THR A C 1
ATOM 652 O O . THR A 1 85 ? -51.174 -9.279 66.809 1.00 64.00 85 THR A O 1
ATOM 655 N N . GLY A 1 86 ? -51.364 -10.598 68.613 1.00 71.00 86 GLY A N 1
ATOM 656 C CA . GLY A 1 86 ? -50.004 -11.139 68.477 1.00 71.00 86 GLY A CA 1
ATOM 657 C C . GLY A 1 86 ? -49.776 -11.792 67.107 1.00 71.00 86 GLY A C 1
ATOM 658 O O . GLY A 1 86 ? -48.676 -11.712 66.559 1.00 71.00 86 GLY A O 1
ATOM 659 N N . ASP A 1 87 ? -50.847 -12.323 66.517 1.00 77.12 87 ASP A N 1
ATOM 660 C CA . ASP A 1 87 ? -50.871 -12.957 65.203 1.00 77.12 87 ASP A CA 1
ATOM 661 C C . ASP A 1 87 ? -50.629 -11.953 64.066 1.00 77.12 87 ASP A C 1
ATOM 663 O O . ASP A 1 87 ? -49.806 -12.211 63.187 1.00 77.12 87 ASP A O 1
ATOM 667 N N . ASP A 1 88 ? -51.233 -10.760 64.118 1.00 79.69 88 ASP A N 1
ATOM 668 C CA . ASP A 1 88 ? -51.001 -9.699 63.123 1.00 79.69 88 ASP A CA 1
ATOM 669 C C . ASP A 1 88 ? -49.537 -9.236 63.115 1.00 79.69 88 ASP A C 1
ATOM 671 O O . ASP A 1 88 ? -48.944 -8.965 62.064 1.00 79.69 88 ASP A O 1
ATOM 675 N N . LEU A 1 89 ? -48.931 -9.156 64.303 1.00 83.31 89 LEU A N 1
ATOM 676 C CA . LEU A 1 89 ? -47.519 -8.809 64.455 1.00 83.31 89 LEU A CA 1
ATOM 677 C C . LEU A 1 89 ? -46.606 -9.937 63.966 1.00 83.31 89 LEU A C 1
ATOM 679 O O . LEU A 1 89 ? -45.579 -9.654 63.346 1.00 83.31 89 LEU A O 1
ATOM 683 N N . ALA A 1 90 ? -46.975 -11.199 64.192 1.00 85.88 90 ALA A N 1
ATOM 684 C CA . ALA A 1 90 ? -46.234 -12.353 63.692 1.00 85.88 90 ALA A CA 1
ATOM 685 C C . ALA A 1 90 ? -46.259 -12.428 62.157 1.00 85.88 90 ALA A C 1
ATOM 687 O O . ALA A 1 90 ? -45.211 -12.633 61.537 1.00 85.88 90 ALA A O 1
ATOM 688 N N . VAL A 1 91 ? -47.417 -12.182 61.537 1.00 90.56 91 VAL A N 1
ATOM 689 C CA . VAL A 1 91 ? -47.568 -12.124 60.074 1.00 90.56 91 VAL A CA 1
ATOM 690 C C . VAL A 1 91 ? -46.733 -10.990 59.487 1.00 90.56 91 VAL A C 1
ATOM 692 O O . VAL A 1 91 ? -46.008 -11.198 58.512 1.00 90.56 91 VAL A O 1
ATOM 695 N N . LEU A 1 92 ? -46.775 -9.802 60.095 1.00 86.94 92 LEU A N 1
ATOM 696 C CA . LEU A 1 92 ? -45.989 -8.666 59.621 1.00 86.94 92 LEU A CA 1
ATOM 697 C C . LEU A 1 92 ? -44.483 -8.922 59.769 1.00 86.94 92 LEU A C 1
ATOM 699 O O . LEU A 1 92 ? -43.725 -8.655 58.840 1.00 86.94 92 LEU A O 1
ATOM 703 N N . LYS A 1 93 ? -44.052 -9.503 60.894 1.00 91.0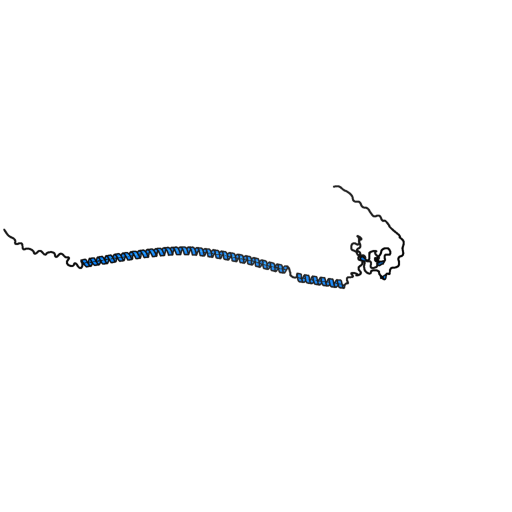6 93 LYS A N 1
ATOM 704 C CA . LYS A 1 93 ? -42.649 -9.868 61.140 1.00 91.06 93 LYS A CA 1
ATOM 705 C C . LYS A 1 93 ? -42.150 -10.921 60.153 1.00 91.06 93 LYS A C 1
ATOM 707 O O . LYS A 1 93 ? -41.022 -10.816 59.677 1.00 91.06 93 LYS A O 1
ATOM 712 N N . LYS A 1 94 ? -42.985 -11.911 59.823 1.00 93.31 94 LYS A N 1
ATOM 713 C CA . LYS A 1 94 ? -42.683 -12.901 58.785 1.00 93.31 94 LYS A CA 1
ATOM 714 C C . LYS A 1 94 ? -42.525 -12.226 57.423 1.00 93.31 94 LYS A C 1
ATOM 716 O O . LYS A 1 94 ? -41.519 -12.429 56.764 1.00 93.31 94 LYS A O 1
ATOM 721 N N . ARG A 1 95 ? -43.452 -11.342 57.057 1.00 93.25 95 ARG A N 1
ATOM 722 C CA . ARG A 1 95 ? -43.422 -10.635 55.771 1.00 93.25 95 ARG A CA 1
ATOM 723 C C . ARG A 1 95 ? -42.214 -9.708 55.625 1.00 93.25 95 ARG A C 1
ATOM 725 O O . ARG A 1 95 ? -41.652 -9.625 54.542 1.00 93.25 95 ARG A O 1
ATOM 732 N N . VAL A 1 96 ? -41.803 -9.039 56.703 1.00 92.00 96 VAL A N 1
ATOM 733 C CA . VAL A 1 96 ? -40.567 -8.240 56.726 1.00 92.00 96 VAL A CA 1
ATOM 734 C C . VAL A 1 96 ? -39.348 -9.137 56.525 1.00 92.00 96 VAL A C 1
ATOM 736 O O . VAL A 1 96 ? -38.545 -8.845 55.649 1.00 92.00 96 VAL A O 1
ATOM 739 N N . LYS A 1 97 ? -39.256 -10.267 57.239 1.00 93.19 97 LYS A N 1
ATOM 740 C CA . LYS A 1 97 ? -38.169 -11.239 57.038 1.00 93.19 97 LYS A CA 1
ATOM 741 C C . LYS A 1 97 ? -38.121 -11.795 55.616 1.00 93.19 97 LYS A C 1
ATOM 743 O O . LYS A 1 97 ? -37.041 -11.917 55.052 1.00 93.19 97 LYS A O 1
ATOM 748 N N . ASP A 1 98 ? -39.274 -12.117 55.036 1.00 91.62 98 ASP A N 1
ATOM 749 C CA . ASP A 1 98 ? -39.359 -12.636 53.669 1.00 91.62 98 ASP A CA 1
ATOM 750 C C . ASP A 1 98 ? -38.885 -11.573 52.656 1.00 91.62 98 ASP A C 1
ATOM 752 O O . ASP A 1 98 ? -38.135 -11.882 51.731 1.00 91.62 98 ASP A O 1
ATOM 756 N N . LEU A 1 99 ? -39.250 -10.301 52.863 1.00 86.62 99 LEU A N 1
ATOM 757 C CA . LEU A 1 99 ? -38.789 -9.180 52.035 1.00 86.62 99 LEU A CA 1
ATOM 758 C C . LEU A 1 99 ? -37.290 -8.895 52.207 1.00 86.62 99 LEU A C 1
ATOM 760 O O . LEU A 1 99 ? -36.615 -8.633 51.214 1.00 86.62 99 LEU A O 1
ATOM 764 N N . GLU A 1 100 ? -36.761 -8.975 53.429 1.00 86.56 100 GLU A N 1
ATOM 765 C CA . GLU A 1 100 ? -35.326 -8.855 53.718 1.00 86.56 100 GLU A CA 1
ATOM 766 C C . GLU A 1 100 ? -34.530 -9.979 53.041 1.00 86.56 100 GLU A C 1
ATOM 768 O O . GLU A 1 100 ? -33.516 -9.709 52.399 1.00 86.56 100 GLU A O 1
ATOM 773 N N . ALA A 1 101 ? -35.020 -11.222 53.098 1.00 85.06 101 ALA A N 1
ATOM 774 C CA . ALA A 1 101 ? -34.400 -12.364 52.430 1.00 85.06 101 ALA A CA 1
ATOM 775 C C . ALA A 1 101 ? -34.415 -12.214 50.899 1.00 85.06 101 ALA A C 1
ATOM 777 O O . ALA A 1 101 ? -33.403 -12.455 50.242 1.00 85.06 101 ALA A O 1
ATOM 778 N N . MET A 1 102 ? -35.528 -11.747 50.323 1.00 81.06 102 MET A N 1
ATOM 779 C CA . MET A 1 102 ? -35.619 -11.452 48.889 1.00 81.06 102 MET A CA 1
ATOM 780 C C . MET A 1 102 ? -34.690 -10.307 48.459 1.00 81.06 102 MET A C 1
ATOM 782 O O . MET A 1 102 ? -34.135 -10.348 47.359 1.00 81.06 102 MET A O 1
ATOM 786 N N . LEU A 1 103 ? -34.514 -9.286 49.303 1.00 77.00 103 LEU A N 1
ATOM 787 C CA . LEU A 1 103 ? -33.583 -8.178 49.065 1.00 77.00 103 LEU A CA 1
ATOM 788 C C . LEU A 1 103 ? -32.128 -8.635 49.136 1.00 77.00 103 LEU A C 1
ATOM 790 O O . LEU A 1 103 ? -31.349 -8.255 48.269 1.00 77.00 103 LEU A O 1
ATOM 794 N N . GLN A 1 104 ? -31.769 -9.487 50.096 1.00 77.00 104 GLN A N 1
ATOM 795 C CA . GLN A 1 104 ? -30.431 -10.082 50.163 1.00 77.00 104 GLN A CA 1
ATOM 796 C C . GLN A 1 104 ? -30.157 -11.008 48.971 1.00 77.00 104 GLN A C 1
ATOM 798 O O . GLN A 1 104 ? -29.069 -10.977 48.403 1.00 77.00 104 GLN A O 1
ATOM 803 N N . GLN A 1 105 ? -31.162 -11.765 48.521 1.00 71.62 105 GLN A N 1
ATOM 804 C CA . GLN A 1 105 ? -31.054 -12.615 47.334 1.00 71.62 105 GLN A CA 1
ATOM 805 C C . GLN A 1 105 ? -30.902 -11.798 46.039 1.00 71.62 105 GLN A C 1
ATOM 807 O O . GLN A 1 105 ? -30.119 -12.171 45.170 1.00 71.62 105 GLN A O 1
ATOM 812 N N . LYS A 1 106 ? -31.613 -10.668 45.895 1.00 64.81 106 LYS A N 1
ATOM 813 C CA . LYS A 1 106 ? -31.471 -9.763 44.734 1.00 64.81 106 LYS A CA 1
ATOM 814 C C . LYS A 1 106 ? -30.234 -8.866 44.799 1.00 64.81 106 LYS A C 1
ATOM 816 O O . LYS A 1 106 ? -29.690 -8.534 43.753 1.00 64.81 106 LYS A O 1
ATOM 821 N N . GLY A 1 107 ? -29.778 -8.503 45.995 1.00 58.69 107 GLY A N 1
ATOM 822 C CA . GLY A 1 107 ? -28.514 -7.800 46.231 1.00 58.69 107 GLY A CA 1
ATOM 823 C C . GLY A 1 107 ? -27.277 -8.679 46.017 1.00 58.69 107 GLY A C 1
ATOM 824 O O . GLY A 1 107 ? -26.163 -8.177 46.060 1.00 58.69 107 GLY A O 1
ATOM 825 N N . SER A 1 108 ? -27.467 -9.978 45.754 1.00 57.81 108 SER A N 1
ATOM 826 C CA . SER A 1 108 ? -26.400 -10.941 45.465 1.00 57.81 108 SER A CA 1
ATOM 827 C C . SER A 1 108 ? -25.782 -10.801 44.066 1.00 57.81 108 SER A C 1
ATOM 829 O O . SER A 1 108 ? -24.818 -11.511 43.777 1.00 57.81 108 SER A O 1
ATOM 831 N N . TYR A 1 109 ? -26.279 -9.913 43.194 1.00 58.91 109 TYR A N 1
ATOM 832 C CA . TYR A 1 109 ? -25.460 -9.437 42.074 1.00 58.91 109 TYR A CA 1
ATOM 833 C C . TYR A 1 109 ? -24.354 -8.569 42.670 1.00 58.91 109 TYR A C 1
ATOM 835 O O . TYR A 1 109 ? -24.521 -7.362 42.820 1.00 58.91 109 TYR A O 1
ATOM 843 N N . GLN A 1 110 ? -23.273 -9.225 43.099 1.00 70.75 110 GLN A N 1
ATOM 844 C CA . GLN A 1 110 ? -22.165 -8.588 43.789 1.00 70.75 110 GLN A CA 1
ATOM 845 C C . GLN A 1 110 ? -21.571 -7.509 42.881 1.00 70.75 110 GLN A C 1
ATOM 847 O O . GLN A 1 110 ? -21.044 -7.860 41.816 1.00 70.75 110 GLN A O 1
ATOM 852 N N . PRO A 1 111 ? -21.656 -6.219 43.250 1.00 79.94 111 PRO A N 1
ATOM 853 C CA . PRO A 1 111 ? -21.002 -5.151 42.503 1.00 79.94 111 PRO A CA 1
ATOM 854 C C . PRO A 1 111 ? -19.506 -5.434 42.326 1.00 79.94 111 PRO A C 1
ATOM 856 O O . PRO A 1 111 ? -18.951 -5.076 41.297 1.00 79.94 111 PRO A O 1
ATOM 859 N N . GLU A 1 112 ? -18.888 -6.179 43.241 1.00 81.19 112 GLU A N 1
ATOM 860 C CA . GLU A 1 112 ? -17.509 -6.657 43.144 1.00 81.19 112 GLU A CA 1
ATOM 861 C C . GLU A 1 112 ? -17.279 -7.530 41.899 1.00 81.19 112 GLU A C 1
ATOM 863 O O . GLU A 1 112 ? -16.304 -7.333 41.182 1.00 81.19 112 GLU A O 1
ATOM 868 N N . SER A 1 113 ? -18.204 -8.442 41.574 1.00 85.81 113 SER A N 1
ATOM 869 C CA . SER A 1 113 ? -18.100 -9.285 40.370 1.00 85.81 113 SER A CA 1
ATOM 870 C C . SER A 1 113 ? -18.243 -8.485 39.072 1.00 85.81 113 SER A C 1
ATOM 872 O O . SER A 1 113 ? -17.600 -8.795 38.069 1.00 85.81 113 SER A O 1
ATOM 874 N N . LEU A 1 114 ? -19.076 -7.438 39.091 1.00 89.19 114 LEU A N 1
ATOM 875 C CA . LEU A 1 114 ? -19.243 -6.537 37.955 1.00 89.19 114 LEU A CA 1
ATOM 876 C C . LEU A 1 114 ? -18.016 -5.647 37.785 1.00 89.19 114 LEU A C 1
ATOM 878 O O . LEU A 1 114 ? -17.590 -5.457 36.655 1.00 89.19 114 LEU A O 1
ATOM 882 N N . VAL A 1 115 ? -17.442 -5.156 38.885 1.00 91.94 115 VAL A N 1
ATOM 883 C CA . VAL A 1 115 ? -16.203 -4.371 38.882 1.00 91.94 115 VAL A CA 1
ATOM 884 C C . VAL A 1 115 ? -15.047 -5.206 38.341 1.00 91.94 115 VAL A C 1
ATOM 886 O O . VAL A 1 115 ? -14.406 -4.749 37.407 1.00 91.94 115 VAL A O 1
ATOM 889 N N . CYS A 1 116 ? -14.842 -6.443 38.813 1.00 93.00 116 CYS A N 1
ATOM 890 C CA . CYS A 1 116 ? -13.808 -7.326 38.256 1.00 93.00 116 CYS A CA 1
ATOM 891 C C . CYS A 1 116 ? -13.993 -7.540 36.751 1.00 93.00 116 CYS A C 1
ATOM 893 O O . CYS A 1 116 ? -13.061 -7.343 35.985 1.00 93.00 116 CYS A O 1
ATOM 895 N N . ARG A 1 117 ? -15.217 -7.855 36.305 1.00 94.88 117 ARG A N 1
ATOM 896 C CA . ARG A 1 117 ? -15.485 -8.050 34.874 1.00 94.88 117 ARG A CA 1
ATOM 897 C C . ARG A 1 117 ? -15.274 -6.773 34.055 1.00 94.88 117 ARG A C 1
ATOM 899 O O . ARG A 1 117 ? -14.869 -6.861 32.903 1.00 94.88 117 ARG A O 1
ATOM 906 N N . ILE A 1 118 ? -15.616 -5.606 34.603 1.00 95.75 118 ILE A N 1
ATOM 907 C CA . ILE A 1 118 ? -15.370 -4.317 33.946 1.00 95.75 118 ILE A CA 1
ATOM 908 C C . ILE A 1 118 ? -13.865 -4.077 33.840 1.00 95.75 118 ILE A C 1
ATOM 910 O O . ILE A 1 118 ? -13.420 -3.745 32.754 1.00 95.75 118 ILE A O 1
ATOM 914 N N . SER A 1 119 ? -13.092 -4.329 34.897 1.00 96.38 119 SER A N 1
ATOM 915 C CA . SER A 1 119 ? -11.632 -4.206 34.866 1.00 96.38 119 SER A CA 1
ATOM 916 C C . SER A 1 119 ? -10.986 -5.146 33.846 1.00 96.38 119 SER A C 1
ATOM 918 O O . SER A 1 119 ? -10.165 -4.693 33.058 1.00 96.38 119 SER A O 1
ATOM 920 N N . ASP A 1 120 ? -11.411 -6.413 33.783 1.00 97.69 120 ASP A N 1
ATOM 921 C CA . ASP A 1 120 ? -10.925 -7.358 32.766 1.00 97.69 120 ASP A CA 1
ATOM 922 C C . ASP A 1 120 ? -11.252 -6.855 31.346 1.00 97.69 120 ASP A C 1
ATOM 924 O O . ASP A 1 120 ? -10.436 -6.942 30.430 1.00 97.69 120 ASP A O 1
ATOM 928 N N . LEU A 1 121 ? -12.457 -6.304 31.145 1.00 97.94 121 LEU A N 1
ATOM 929 C CA . LEU A 1 121 ? -12.851 -5.731 29.858 1.00 97.94 121 LEU A CA 1
ATOM 930 C C . LEU A 1 121 ? -12.038 -4.482 29.512 1.00 97.94 121 LEU A C 1
ATOM 932 O O . LEU A 1 121 ? -11.615 -4.354 28.368 1.00 97.94 121 LEU A O 1
ATOM 936 N N . GLU A 1 122 ? -11.806 -3.589 30.469 1.00 97.62 122 GLU A N 1
ATOM 937 C CA . GLU A 1 122 ? -10.980 -2.392 30.292 1.00 97.62 122 GLU A CA 1
ATOM 938 C C . GLU A 1 122 ? -9.555 -2.770 29.876 1.00 97.62 122 GLU A C 1
ATOM 940 O O . GLU A 1 122 ? -9.072 -2.253 28.872 1.00 97.62 122 GLU A O 1
ATOM 945 N N . GLU A 1 123 ? -8.941 -3.748 30.548 1.00 97.81 123 GLU A N 1
ATOM 946 C CA . GLU A 1 123 ? -7.612 -4.260 30.190 1.00 97.81 123 GLU A CA 1
ATOM 947 C C . GLU A 1 123 ? -7.598 -4.869 28.779 1.00 97.81 123 GLU A C 1
ATOM 949 O O . GLU A 1 123 ? -6.705 -4.586 27.980 1.00 97.81 123 GLU A O 1
ATOM 954 N N . THR A 1 124 ? -8.612 -5.666 28.417 1.00 97.94 124 THR A N 1
ATOM 955 C CA . THR A 1 124 ? -8.682 -6.227 27.055 1.00 97.94 124 THR A CA 1
ATOM 956 C C . THR A 1 124 ? -8.900 -5.163 25.982 1.00 97.94 124 THR A C 1
ATOM 958 O O . THR A 1 124 ? -8.396 -5.311 24.868 1.00 97.94 124 THR A O 1
ATOM 961 N N . VAL A 1 125 ? -9.644 -4.097 26.289 1.00 98.25 125 VAL A N 1
ATOM 962 C CA . VAL A 1 125 ? -9.864 -2.978 25.367 1.00 98.25 125 VAL A CA 1
ATOM 963 C C . VAL A 1 125 ? -8.576 -2.185 25.189 1.00 98.25 125 VAL A C 1
ATOM 965 O O . VAL A 1 125 ? -8.208 -1.923 24.048 1.00 98.25 125 VAL A O 1
ATOM 968 N N . GLU A 1 126 ? -7.873 -1.870 26.276 1.00 98.06 126 GLU A N 1
ATOM 969 C CA . GLU A 1 126 ? -6.583 -1.174 26.234 1.00 98.06 126 GLU A CA 1
ATOM 970 C C . GLU A 1 126 ? -5.545 -1.993 25.454 1.00 98.06 126 GLU A C 1
ATOM 972 O O . GLU A 1 126 ? -4.926 -1.487 24.519 1.00 98.06 126 GLU A O 1
ATOM 977 N N . SER A 1 127 ? -5.441 -3.295 25.734 1.00 98.19 127 SER A N 1
ATOM 978 C CA . SER A 1 127 ? -4.541 -4.194 25.005 1.00 98.19 127 SER A CA 1
ATOM 979 C C . SER A 1 127 ? -4.873 -4.280 23.510 1.00 98.19 127 SER A C 1
ATOM 981 O O . SER A 1 127 ? -3.966 -4.269 22.676 1.00 98.19 127 SER A O 1
ATOM 983 N N . ASN A 1 128 ? -6.157 -4.331 23.147 1.00 97.88 128 ASN A N 1
ATOM 984 C CA . ASN A 1 128 ? -6.584 -4.338 21.747 1.00 97.88 128 ASN A CA 1
ATOM 985 C C . ASN A 1 128 ? -6.296 -2.993 21.063 1.00 97.88 128 ASN A C 1
ATOM 987 O O . ASN A 1 128 ? -5.838 -2.959 19.921 1.00 97.88 128 ASN A O 1
ATOM 991 N N . GLU A 1 129 ? -6.512 -1.876 21.757 1.00 98.25 129 GLU A N 1
ATOM 992 C CA . GLU A 1 129 ? -6.172 -0.553 21.240 1.00 98.25 129 GLU A CA 1
ATOM 993 C C . GLU A 1 129 ? -4.668 -0.454 20.946 1.00 98.25 129 GLU A C 1
ATOM 995 O O . GLU A 1 129 ? -4.290 -0.089 19.828 1.00 98.25 129 GLU A O 1
ATOM 1000 N N . GLU A 1 130 ? -3.817 -0.878 21.882 1.00 98.06 130 GLU A N 1
ATOM 1001 C CA . GLU A 1 130 ? -2.366 -0.936 21.689 1.00 98.06 130 GLU A CA 1
ATOM 1002 C C . GLU A 1 130 ? -1.966 -1.848 20.523 1.00 98.06 130 GLU A C 1
ATOM 1004 O O . GLU A 1 130 ? -1.156 -1.453 19.675 1.00 98.06 130 GLU A O 1
ATOM 1009 N N . GLU A 1 131 ? -2.544 -3.050 20.434 1.00 98.12 131 GLU A N 1
ATOM 1010 C CA . GLU A 1 131 ? -2.264 -3.983 19.342 1.00 98.12 131 GLU A CA 1
ATOM 1011 C C . GLU A 1 131 ? -2.673 -3.384 17.990 1.00 98.12 131 GLU A C 1
ATOM 1013 O O . GLU A 1 131 ? -1.891 -3.399 17.034 1.00 98.12 131 GLU A O 1
ATOM 1018 N N . SER A 1 132 ? -3.861 -2.784 17.909 1.00 97.19 132 SER A N 1
ATOM 1019 C CA . SER A 1 132 ? -4.355 -2.141 16.691 1.00 97.19 132 SER A CA 1
ATOM 1020 C C . SER A 1 132 ? -3.481 -0.951 16.275 1.00 97.19 132 SER A C 1
ATOM 1022 O O . SER A 1 132 ? -3.185 -0.785 15.088 1.00 97.19 132 SER A O 1
ATOM 1024 N N . ALA A 1 133 ? -2.980 -0.167 17.235 1.00 98.12 133 ALA A N 1
ATOM 1025 C CA . ALA A 1 133 ? -2.055 0.932 16.985 1.00 98.12 133 ALA A CA 1
ATOM 1026 C C . ALA A 1 133 ? -0.698 0.422 16.473 1.00 98.12 133 ALA A C 1
ATOM 1028 O O . ALA A 1 133 ? -0.129 0.992 15.532 1.00 98.12 133 ALA A O 1
ATOM 1029 N N . MET A 1 134 ? -0.191 -0.678 17.040 1.00 98.00 134 MET A N 1
ATOM 1030 C CA . MET A 1 134 ? 1.032 -1.332 16.565 1.00 98.00 134 MET A CA 1
ATOM 1031 C C . MET A 1 134 ? 0.864 -1.892 15.150 1.00 98.00 134 MET A C 1
ATOM 1033 O O . MET A 1 134 ? 1.720 -1.644 14.295 1.00 98.00 134 MET A O 1
ATOM 1037 N N . GLN A 1 135 ? -0.243 -2.584 14.872 1.00 98.25 135 GLN A N 1
ATOM 1038 C CA . GLN A 1 135 ? -0.559 -3.099 13.537 1.00 98.25 135 GLN A CA 1
ATOM 1039 C C . GLN A 1 135 ? -0.665 -1.958 12.521 1.00 98.25 135 GLN A C 1
ATOM 1041 O O . GLN A 1 135 ? -0.051 -2.016 11.455 1.00 98.25 135 GLN A O 1
ATOM 1046 N N . MET A 1 136 ? -1.368 -0.881 12.871 1.00 98.25 136 MET A N 1
ATOM 1047 C CA . MET A 1 136 ? -1.498 0.302 12.025 1.00 98.25 136 MET A CA 1
ATOM 1048 C C . MET A 1 136 ? -0.126 0.904 11.693 1.00 98.25 136 MET A C 1
ATOM 1050 O O . MET A 1 136 ? 0.184 1.156 10.528 1.00 98.25 136 MET A O 1
ATOM 1054 N N . LYS A 1 137 ? 0.742 1.075 12.697 1.00 98.44 137 LYS A N 1
ATOM 1055 C CA . LYS A 1 137 ? 2.110 1.572 12.497 1.00 98.44 137 LYS A CA 1
ATOM 1056 C C . LYS A 1 137 ? 2.924 0.661 11.574 1.00 98.44 137 LYS A C 1
ATOM 1058 O O . LYS A 1 137 ? 3.612 1.166 10.687 1.00 98.44 137 LYS A O 1
ATOM 1063 N N . ALA A 1 138 ? 2.832 -0.655 11.753 1.00 98.38 138 ALA A N 1
ATOM 1064 C CA . ALA A 1 138 ? 3.527 -1.624 10.908 1.00 98.38 138 ALA A CA 1
ATOM 1065 C C . ALA A 1 138 ? 3.050 -1.557 9.446 1.00 98.38 138 ALA A C 1
ATOM 1067 O O . ALA A 1 138 ? 3.874 -1.566 8.530 1.00 98.38 138 ALA A O 1
ATOM 1068 N N . LEU A 1 139 ? 1.739 -1.417 9.219 1.00 98.31 139 LEU A N 1
ATOM 1069 C CA . LEU A 1 139 ? 1.169 -1.248 7.880 1.00 98.31 139 LEU A CA 1
ATOM 1070 C C . LEU A 1 139 ? 1.650 0.045 7.214 1.00 98.31 139 LEU A C 1
ATOM 1072 O O . LEU A 1 139 ? 2.033 0.018 6.045 1.00 98.31 139 LEU A O 1
ATOM 1076 N N . TYR A 1 140 ? 1.693 1.160 7.947 1.00 98.31 140 TYR A N 1
ATOM 1077 C CA . TYR A 1 140 ? 2.224 2.417 7.412 1.00 98.31 140 TYR A CA 1
ATOM 1078 C C . TYR A 1 140 ? 3.706 2.316 7.049 1.00 98.31 140 TYR A C 1
ATOM 1080 O O . TYR A 1 140 ? 4.101 2.780 5.981 1.00 98.31 140 TYR A O 1
ATOM 1088 N N . GLN A 1 141 ? 4.522 1.681 7.891 1.00 98.31 141 GLN A N 1
ATOM 1089 C CA . GLN A 1 141 ? 5.941 1.459 7.599 1.00 98.31 141 GLN A CA 1
ATOM 1090 C C . GLN A 1 141 ? 6.138 0.563 6.372 1.00 98.31 141 GLN A C 1
ATOM 1092 O O . GLN A 1 141 ? 6.952 0.877 5.506 1.00 98.31 141 GLN A O 1
ATOM 1097 N N . ASN A 1 142 ? 5.365 -0.521 6.267 1.00 98.25 142 ASN A N 1
ATOM 1098 C CA . ASN A 1 142 ? 5.404 -1.411 5.112 1.00 98.25 142 ASN A CA 1
ATOM 1099 C C . ASN A 1 142 ? 4.995 -0.682 3.824 1.00 98.25 142 ASN A C 1
ATOM 1101 O O . ASN A 1 142 ? 5.701 -0.767 2.823 1.00 98.25 142 ASN A O 1
ATOM 1105 N N . SER A 1 143 ? 3.901 0.082 3.878 1.00 98.25 143 SER A N 1
ATOM 1106 C CA . SER A 1 143 ? 3.431 0.907 2.764 1.00 98.25 143 SER A CA 1
ATOM 1107 C C . SER A 1 143 ? 4.501 1.911 2.332 1.00 98.25 143 SER A C 1
ATOM 1109 O O . SER A 1 143 ? 4.819 1.993 1.150 1.00 98.25 143 SER A O 1
ATOM 1111 N N . SER A 1 144 ? 5.129 2.608 3.285 1.00 98.31 144 SER A N 1
ATOM 1112 C CA . SER A 1 144 ? 6.229 3.539 3.004 1.00 98.31 144 SER A CA 1
ATOM 1113 C C . SER A 1 144 ? 7.397 2.852 2.292 1.00 98.31 144 SER A C 1
ATOM 1115 O O . SER A 1 144 ? 7.853 3.337 1.262 1.00 98.31 144 SER A O 1
ATOM 1117 N N . ALA A 1 145 ? 7.841 1.692 2.783 1.00 98.31 145 ALA A N 1
ATOM 1118 C CA . ALA A 1 145 ? 8.918 0.931 2.150 1.00 98.31 145 ALA A CA 1
ATOM 1119 C C . ALA A 1 145 ? 8.536 0.435 0.742 1.00 98.31 145 ALA A C 1
ATOM 1121 O O . ALA A 1 145 ? 9.360 0.435 -0.172 1.00 98.31 145 ALA A O 1
ATOM 1122 N N . ALA A 1 146 ? 7.276 0.034 0.540 1.00 98.62 146 ALA A N 1
ATOM 1123 C CA . ALA A 1 146 ? 6.776 -0.349 -0.776 1.00 98.62 146 ALA A CA 1
ATOM 1124 C C . ALA A 1 146 ? 6.809 0.833 -1.758 1.00 98.62 146 ALA A C 1
ATOM 1126 O O . ALA A 1 146 ? 7.195 0.647 -2.913 1.00 98.62 146 ALA A O 1
ATOM 1127 N N . TRP A 1 147 ? 6.465 2.041 -1.305 1.00 98.62 147 TRP A N 1
ATOM 1128 C CA . TRP A 1 147 ? 6.557 3.252 -2.122 1.00 98.62 147 TRP A CA 1
ATOM 1129 C C . TRP A 1 147 ? 7.993 3.583 -2.525 1.00 98.62 147 TRP A C 1
ATOM 1131 O O . TRP A 1 147 ? 8.230 3.826 -3.705 1.00 98.62 147 TRP A O 1
ATOM 1141 N N . GLU A 1 148 ? 8.957 3.490 -1.606 1.00 98.56 148 GLU A N 1
ATOM 1142 C CA . GLU A 1 148 ? 10.382 3.686 -1.925 1.00 98.56 148 GLU A CA 1
ATOM 1143 C C . GLU A 1 148 ? 10.866 2.706 -3.009 1.00 98.56 148 GLU A C 1
ATOM 1145 O O . GLU A 1 148 ? 11.569 3.086 -3.949 1.00 98.56 148 GLU A O 1
ATOM 1150 N N . ILE A 1 149 ? 10.443 1.439 -2.930 1.00 98.50 149 ILE A N 1
ATOM 1151 C CA . ILE A 1 149 ? 10.766 0.435 -3.953 1.00 98.50 149 ILE A CA 1
ATOM 1152 C C . ILE A 1 149 ? 10.117 0.792 -5.295 1.00 98.50 149 ILE A C 1
ATOM 1154 O O . ILE A 1 149 ? 10.766 0.679 -6.338 1.00 98.50 149 ILE A O 1
ATOM 1158 N N . ILE A 1 150 ? 8.849 1.210 -5.295 1.00 98.62 150 ILE A N 1
ATOM 1159 C CA . ILE A 1 150 ? 8.145 1.617 -6.519 1.00 98.62 150 ILE A CA 1
ATOM 1160 C C . ILE A 1 150 ? 8.861 2.800 -7.176 1.00 98.62 150 ILE A C 1
ATOM 1162 O O . ILE A 1 150 ? 9.072 2.768 -8.388 1.00 98.62 150 ILE A O 1
ATOM 1166 N N . GLU A 1 151 ? 9.280 3.804 -6.406 1.00 98.56 151 GLU A N 1
ATOM 1167 C CA . GLU A 1 151 ? 10.031 4.954 -6.920 1.00 98.56 151 GLU A CA 1
ATOM 1168 C C . GLU A 1 151 ? 11.361 4.525 -7.553 1.00 98.56 151 GLU A C 1
ATOM 1170 O O . GLU A 1 151 ? 11.646 4.884 -8.701 1.00 98.56 151 GLU A O 1
ATOM 1175 N N . ALA A 1 152 ? 12.129 3.670 -6.871 1.00 98.50 152 ALA A N 1
ATOM 1176 C CA . ALA A 1 152 ? 13.380 3.135 -7.407 1.00 98.50 152 ALA A CA 1
ATOM 1177 C C . ALA A 1 152 ? 13.161 2.331 -8.706 1.00 98.50 152 ALA A C 1
ATOM 1179 O O . ALA A 1 152 ? 13.934 2.435 -9.666 1.00 98.50 152 ALA A O 1
ATOM 1180 N N . LEU A 1 153 ? 12.085 1.541 -8.776 1.00 98.56 153 LEU A N 1
ATOM 1181 C CA . LEU A 1 153 ? 11.716 0.799 -9.984 1.00 98.56 153 LEU A CA 1
ATOM 1182 C C . LEU A 1 153 ? 11.272 1.725 -11.123 1.00 98.56 153 LEU A C 1
ATOM 1184 O O . LEU A 1 153 ? 11.600 1.462 -12.283 1.00 98.56 153 LEU A O 1
ATOM 1188 N N . GLN A 1 154 ? 10.562 2.811 -10.821 1.00 98.69 154 GLN A N 1
ATOM 1189 C CA . GLN A 1 154 ? 10.169 3.810 -11.815 1.00 98.69 154 GLN A CA 1
ATOM 1190 C C . GLN A 1 154 ? 11.389 4.523 -12.404 1.00 98.69 154 GLN A C 1
ATOM 1192 O O . GLN A 1 154 ? 11.466 4.689 -13.623 1.00 98.69 154 GLN A O 1
ATOM 1197 N N . GLU A 1 155 ? 12.3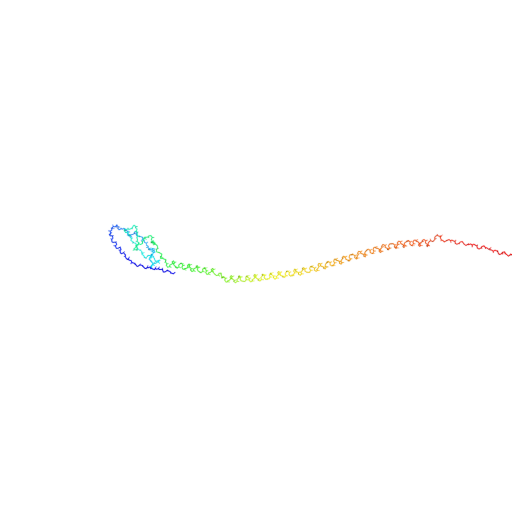66 4.903 -11.580 1.00 98.62 155 GLU A N 1
ATOM 1198 C CA . GLU A 1 155 ? 13.615 5.505 -12.058 1.00 98.62 155 GLU A CA 1
ATOM 1199 C C . GLU A 1 155 ? 14.411 4.528 -12.935 1.00 98.62 155 GLU A C 1
ATOM 1201 O O . GLU A 1 155 ? 14.835 4.864 -14.049 1.00 98.62 155 GLU A O 1
ATOM 1206 N N . ARG A 1 156 ? 14.524 3.269 -12.501 1.00 98.56 156 ARG A N 1
ATOM 1207 C CA . ARG A 1 156 ? 15.161 2.220 -13.304 1.00 98.56 156 ARG A CA 1
ATOM 1208 C C . ARG A 1 156 ? 14.437 1.979 -14.631 1.00 98.56 156 ARG A C 1
ATOM 1210 O O . ARG A 1 156 ? 15.082 1.754 -15.650 1.00 98.56 156 ARG A O 1
ATOM 1217 N N . THR A 1 157 ? 13.112 2.051 -14.650 1.00 98.62 157 THR A N 1
ATOM 1218 C CA . THR A 1 157 ? 12.337 1.901 -15.889 1.00 98.62 157 THR A CA 1
ATOM 1219 C C . THR A 1 157 ? 12.624 3.050 -16.852 1.00 98.62 157 THR A C 1
ATOM 1221 O O . THR A 1 157 ? 12.951 2.795 -18.008 1.00 98.62 157 THR A O 1
ATOM 1224 N N . LYS A 1 158 ? 12.632 4.298 -16.366 1.00 98.50 158 LYS A N 1
ATOM 1225 C CA . LYS A 1 158 ? 12.979 5.477 -17.181 1.00 98.50 158 LYS A CA 1
ATOM 1226 C C . LYS A 1 158 ? 14.377 5.364 -17.789 1.00 98.50 158 LYS A C 1
ATOM 1228 O O . LYS A 1 158 ? 14.559 5.645 -18.969 1.00 98.50 158 LYS A O 1
ATOM 1233 N N . THR A 1 159 ? 15.367 4.929 -17.009 1.00 98.44 159 THR A N 1
ATOM 1234 C CA . THR A 1 159 ? 16.733 4.724 -17.530 1.00 98.44 159 THR A CA 1
ATOM 1235 C C . THR A 1 159 ? 16.799 3.616 -18.583 1.00 98.44 159 THR A C 1
ATOM 1237 O O . THR A 1 159 ? 17.489 3.757 -19.587 1.00 98.44 159 THR A O 1
ATOM 1240 N N . LEU A 1 160 ? 16.055 2.521 -18.418 1.00 98.44 160 LEU A N 1
ATOM 1241 C CA . LEU A 1 160 ? 15.966 1.490 -19.454 1.00 98.44 160 LEU A CA 1
ATOM 1242 C C . LEU A 1 160 ? 15.292 2.015 -20.728 1.00 98.44 160 LEU A C 1
ATOM 1244 O O . LEU A 1 160 ? 15.758 1.726 -21.829 1.00 98.44 160 LEU A O 1
ATOM 1248 N N . GLU A 1 161 ? 14.238 2.816 -20.596 1.00 98.56 161 GLU A N 1
ATOM 1249 C CA . GLU A 1 161 ? 13.554 3.438 -21.732 1.00 98.56 161 GLU A CA 1
ATOM 1250 C C . GLU A 1 161 ? 14.478 4.367 -22.527 1.00 98.56 161 GLU A C 1
ATOM 1252 O O . GLU A 1 161 ? 14.466 4.314 -23.763 1.00 98.56 161 GLU A O 1
ATOM 1257 N N . THR A 1 162 ? 15.319 5.162 -21.854 1.00 98.44 162 THR A N 1
ATOM 1258 C CA . THR A 1 162 ? 16.303 6.020 -22.533 1.00 98.44 162 THR A CA 1
ATOM 1259 C C . THR A 1 162 ? 17.348 5.193 -23.275 1.00 98.44 162 THR A C 1
ATOM 1261 O O . THR A 1 162 ? 17.612 5.472 -24.446 1.00 98.44 162 THR A O 1
ATOM 1264 N N . TYR A 1 163 ? 17.877 4.122 -22.670 1.00 98.50 163 TYR A N 1
ATOM 1265 C CA . TYR A 1 163 ? 18.783 3.205 -23.370 1.00 98.50 163 TYR A CA 1
ATOM 1266 C C . TYR A 1 163 ? 18.119 2.556 -24.586 1.00 98.50 163 TYR A C 1
ATOM 1268 O O . TYR A 1 163 ? 18.717 2.513 -25.661 1.00 98.50 163 TYR A O 1
ATOM 1276 N N . CYS A 1 164 ? 16.875 2.089 -24.461 1.00 98.31 164 CYS A N 1
ATOM 1277 C CA . CYS A 1 164 ? 16.131 1.556 -25.599 1.00 98.31 164 CYS A CA 1
ATOM 1278 C C . CYS A 1 164 ? 15.953 2.601 -26.711 1.00 98.31 164 CYS A C 1
ATOM 1280 O O . CYS A 1 164 ? 16.031 2.242 -27.885 1.00 98.31 164 CYS A O 1
ATOM 1282 N N . GLY A 1 165 ? 15.729 3.872 -26.365 1.00 98.50 165 GLY A N 1
ATOM 1283 C CA . GLY A 1 165 ? 15.707 4.983 -27.320 1.00 98.50 165 GLY A CA 1
ATOM 1284 C C . GLY A 1 165 ? 17.019 5.106 -28.094 1.00 98.50 165 GLY A C 1
ATOM 1285 O O . GLY A 1 165 ? 17.012 5.016 -29.321 1.00 98.50 165 GLY A O 1
ATOM 1286 N N . LEU A 1 166 ? 18.142 5.183 -27.377 1.00 98.44 166 LEU A N 1
ATOM 1287 C CA . LEU A 1 166 ? 19.482 5.289 -27.967 1.00 98.44 166 LEU A CA 1
ATOM 1288 C C . LEU A 1 166 ? 19.813 4.105 -28.886 1.00 98.44 166 LEU A C 1
ATOM 1290 O O . LEU A 1 166 ? 20.296 4.296 -30.000 1.00 98.44 166 LEU A O 1
ATOM 1294 N N . TYR A 1 167 ? 19.500 2.875 -28.469 1.00 98.31 167 TYR A N 1
ATOM 1295 C CA . TYR A 1 167 ? 19.702 1.697 -29.318 1.00 98.31 167 TYR A CA 1
ATOM 1296 C C . TYR A 1 167 ? 18.842 1.738 -30.586 1.00 98.31 167 TYR A C 1
ATOM 1298 O O . TYR A 1 167 ? 19.310 1.342 -31.654 1.00 98.31 167 TYR A O 1
ATOM 1306 N N . ARG A 1 168 ? 17.594 2.224 -30.507 1.00 98.56 168 ARG A N 1
ATOM 1307 C CA . ARG A 1 168 ? 16.745 2.386 -31.700 1.00 98.56 168 ARG A CA 1
ATOM 1308 C C . ARG A 1 168 ? 17.325 3.412 -32.669 1.00 98.56 168 ARG A C 1
ATOM 1310 O O . ARG A 1 168 ? 17.300 3.157 -33.872 1.00 98.56 168 ARG A O 1
ATOM 1317 N N . GLU A 1 169 ? 17.841 4.527 -32.161 1.00 98.38 169 GLU A N 1
ATOM 1318 C CA . GLU A 1 169 ? 18.502 5.560 -32.967 1.00 98.38 169 GLU A CA 1
ATOM 1319 C C . GLU A 1 169 ? 19.765 5.013 -33.635 1.00 98.38 169 GLU A C 1
ATOM 1321 O O . GLU A 1 169 ? 19.910 5.127 -34.852 1.00 98.38 169 GLU A O 1
ATOM 1326 N N . GLN A 1 170 ? 20.618 4.313 -32.883 1.00 98.44 170 GLN A N 1
ATOM 1327 C CA . GLN A 1 170 ? 21.811 3.667 -33.430 1.00 98.44 170 GLN A CA 1
ATOM 1328 C C . GLN A 1 170 ? 21.454 2.662 -34.534 1.00 98.44 170 GLN A C 1
ATOM 1330 O O . GLN A 1 170 ? 22.060 2.670 -35.601 1.00 98.44 170 GLN A O 1
ATOM 1335 N N . MET A 1 171 ? 20.429 1.832 -34.321 1.00 98.00 171 MET A N 1
ATOM 1336 C CA . MET A 1 171 ? 19.948 0.888 -35.336 1.00 98.00 171 MET A CA 1
ATOM 1337 C C . MET A 1 171 ? 19.303 1.576 -36.545 1.00 98.00 171 MET A C 1
ATOM 1339 O O . MET A 1 171 ? 19.208 0.983 -37.618 1.00 98.00 171 MET A O 1
ATOM 1343 N N . ALA A 1 172 ? 18.778 2.792 -36.398 1.00 98.38 172 ALA A N 1
ATOM 1344 C CA . ALA A 1 172 ? 18.297 3.576 -37.531 1.00 98.38 172 ALA A CA 1
ATOM 1345 C C . ALA A 1 172 ? 19.471 4.130 -38.351 1.00 98.38 172 ALA A C 1
ATOM 1347 O O . ALA A 1 172 ? 19.446 3.997 -39.574 1.00 98.38 172 ALA A O 1
ATOM 1348 N N . ALA A 1 173 ? 20.506 4.652 -37.685 1.00 98.44 173 ALA A N 1
ATOM 1349 C CA . ALA A 1 173 ? 21.715 5.170 -38.324 1.00 98.44 173 ALA A CA 1
ATOM 1350 C C . ALA A 1 173 ? 22.482 4.081 -39.096 1.00 98.44 173 ALA A C 1
ATOM 1352 O O . ALA A 1 173 ? 22.795 4.250 -40.273 1.00 98.44 173 ALA A O 1
ATOM 1353 N N . THR A 1 174 ? 22.691 2.907 -38.496 1.00 98.31 174 THR A N 1
ATOM 1354 C CA . THR A 1 174 ? 23.353 1.791 -39.196 1.00 98.31 174 THR A CA 1
ATOM 1355 C C . THR A 1 174 ? 22.541 1.306 -40.398 1.00 98.31 174 THR A C 1
ATOM 1357 O O . THR A 1 174 ? 23.098 0.960 -41.437 1.00 98.31 174 THR A O 1
ATOM 1360 N N . ARG A 1 175 ? 21.202 1.319 -40.310 1.00 98.56 175 ARG A N 1
ATOM 1361 C CA . ARG A 1 175 ? 20.331 0.999 -41.453 1.00 98.56 175 ARG A CA 1
ATOM 1362 C C . ARG A 1 175 ? 20.418 2.034 -42.574 1.00 98.56 175 ARG A C 1
ATOM 1364 O O . ARG A 1 175 ? 20.291 1.638 -43.733 1.00 98.56 175 ARG A O 1
ATOM 1371 N N . SER A 1 176 ? 20.596 3.322 -42.270 1.00 98.44 176 SER A N 1
ATOM 1372 C CA . SER A 1 176 ? 20.835 4.333 -43.310 1.00 98.44 176 SER A CA 1
ATOM 1373 C C . SER A 1 176 ? 22.203 4.158 -43.958 1.00 98.44 176 SER A C 1
ATOM 1375 O O . SER A 1 176 ? 22.264 4.121 -45.182 1.00 98.44 176 SER A O 1
ATOM 1377 N N . GLU A 1 177 ? 23.257 3.928 -43.172 1.00 98.44 177 GLU A N 1
ATOM 1378 C CA . GLU A 1 177 ? 24.608 3.668 -43.692 1.00 98.44 177 GLU A CA 1
ATOM 1379 C C . GLU A 1 177 ? 24.628 2.446 -44.622 1.00 98.44 177 GLU A C 1
ATOM 1381 O O . GLU A 1 177 ? 25.168 2.503 -45.725 1.00 98.44 177 GLU A O 1
ATOM 1386 N N . LEU A 1 178 ? 23.964 1.348 -44.238 1.00 98.50 178 LEU A N 1
ATOM 1387 C CA . LEU A 1 178 ? 23.839 0.161 -45.093 1.00 98.50 178 LEU A CA 1
ATOM 1388 C C . LEU A 1 178 ? 23.119 0.459 -46.411 1.00 98.50 178 LEU A C 1
ATOM 1390 O O . LEU A 1 178 ? 23.485 -0.088 -47.450 1.00 98.50 178 LEU A O 1
ATOM 1394 N N . ARG A 1 179 ? 22.099 1.321 -46.387 1.00 98.50 179 ARG A N 1
ATOM 1395 C CA . ARG A 1 179 ? 21.380 1.728 -47.599 1.00 98.50 179 ARG A CA 1
ATOM 1396 C C . ARG A 1 179 ? 22.261 2.580 -48.509 1.00 98.50 179 ARG A C 1
ATOM 1398 O O . ARG A 1 179 ? 22.225 2.394 -49.719 1.00 98.50 179 ARG A O 1
ATOM 1405 N N . GLU A 1 180 ? 23.051 3.483 -47.940 1.00 98.50 180 GLU A N 1
ATOM 1406 C CA . GLU A 1 180 ? 24.010 4.299 -48.689 1.00 98.50 180 GLU A CA 1
ATOM 1407 C C . GLU A 1 180 ? 25.099 3.436 -49.334 1.00 98.50 180 GLU A C 1
ATOM 1409 O O . GLU A 1 180 ? 25.367 3.586 -50.525 1.00 98.50 180 GLU A O 1
ATOM 1414 N N . LEU A 1 181 ? 25.665 2.478 -48.592 1.00 98.50 181 LEU A N 1
ATOM 1415 C CA . LEU A 1 181 ? 26.638 1.524 -49.131 1.00 98.50 181 LEU A CA 1
ATOM 1416 C C . LEU A 1 181 ? 26.042 0.674 -50.255 1.00 98.50 181 LEU A C 1
ATOM 1418 O O . LEU A 1 181 ? 26.684 0.493 -51.287 1.00 98.50 181 LEU A O 1
ATOM 1422 N N . TYR A 1 182 ? 24.810 0.195 -50.079 1.00 98.50 182 TYR A N 1
ATOM 1423 C CA . TYR A 1 182 ? 24.101 -0.554 -51.113 1.00 98.50 182 TYR A CA 1
ATOM 1424 C C . TYR A 1 182 ? 23.889 0.283 -52.384 1.00 98.50 182 TYR A C 1
ATOM 1426 O O . TYR A 1 182 ? 24.160 -0.191 -53.485 1.00 98.50 182 TYR A O 1
ATOM 1434 N N . ASN A 1 183 ? 23.482 1.548 -52.249 1.00 98.31 183 ASN A N 1
ATOM 1435 C CA . ASN A 1 183 ? 23.349 2.454 -53.392 1.00 98.31 183 ASN A CA 1
ATOM 1436 C C . ASN A 1 183 ? 24.697 2.688 -54.087 1.00 98.31 183 ASN A C 1
ATOM 1438 O O . ASN A 1 183 ? 24.776 2.643 -55.311 1.00 98.31 183 ASN A O 1
ATOM 1442 N N . ARG A 1 184 ? 25.775 2.875 -53.317 1.00 98.31 184 ARG A N 1
ATOM 1443 C CA . ARG A 1 184 ? 27.119 3.050 -53.878 1.00 98.31 184 ARG A CA 1
ATOM 1444 C C . ARG A 1 184 ? 27.605 1.803 -54.616 1.00 98.31 184 ARG A C 1
ATOM 1446 O O . ARG A 1 184 ? 28.301 1.925 -55.617 1.00 98.31 184 ARG A O 1
ATOM 1453 N N . GLN A 1 185 ? 27.250 0.617 -54.128 1.00 98.31 185 GLN A N 1
ATOM 1454 C CA . GLN A 1 185 ? 27.550 -0.637 -54.810 1.00 98.31 185 GLN A CA 1
ATOM 1455 C C . GLN A 1 185 ? 26.841 -0.719 -56.167 1.00 98.31 185 GLN A C 1
ATOM 1457 O O . GLN A 1 185 ? 27.479 -1.115 -57.138 1.00 98.31 185 GLN A O 1
ATOM 1462 N N . LEU A 1 186 ? 25.571 -0.306 -56.251 1.00 98.31 186 LEU A N 1
ATOM 1463 C CA . LEU A 1 186 ? 24.851 -0.235 -57.528 1.00 98.31 186 LEU A CA 1
ATOM 1464 C C . LEU A 1 186 ? 25.552 0.710 -58.514 1.00 98.31 186 LEU A C 1
ATOM 1466 O O . LEU A 1 186 ? 25.838 0.308 -59.632 1.00 98.31 186 LEU A O 1
ATOM 1470 N N . GLU A 1 187 ? 25.937 1.912 -58.075 1.00 98.31 187 GLU A N 1
ATOM 1471 C CA . GLU A 1 187 ? 26.678 2.863 -58.923 1.00 98.31 187 GLU A CA 1
ATOM 1472 C C . GLU A 1 187 ? 28.014 2.297 -59.438 1.00 98.31 187 GLU A C 1
ATOM 1474 O O . GLU A 1 187 ? 28.437 2.601 -60.554 1.00 98.31 187 GLU A O 1
ATOM 1479 N N . LEU A 1 188 ? 28.712 1.503 -58.617 1.00 98.31 188 LEU A N 1
ATOM 1480 C CA . LEU A 1 188 ? 29.959 0.852 -59.021 1.00 98.31 188 LEU A CA 1
ATOM 1481 C C . LEU A 1 188 ? 29.715 -0.246 -60.056 1.00 98.31 188 LEU A C 1
ATOM 1483 O O . LEU A 1 188 ? 30.494 -0.330 -61.000 1.00 98.31 188 LEU A O 1
ATOM 1487 N N . MET A 1 189 ? 28.653 -1.039 -59.899 1.00 98.31 189 MET A N 1
ATOM 1488 C CA . MET A 1 189 ? 28.260 -2.054 -60.881 1.00 98.31 189 MET A CA 1
ATOM 1489 C C . MET A 1 189 ? 27.880 -1.418 -62.224 1.00 98.31 189 MET A C 1
ATOM 1491 O O . MET A 1 189 ? 28.349 -1.877 -63.258 1.00 98.31 189 MET A O 1
ATOM 1495 N N . ASP A 1 190 ? 27.121 -0.318 -62.218 1.00 98.12 190 ASP A N 1
ATOM 1496 C CA . ASP A 1 190 ? 26.794 0.427 -63.444 1.00 98.12 190 ASP A CA 1
ATOM 1497 C C . ASP A 1 190 ? 28.073 0.964 -64.126 1.00 98.12 190 ASP A C 1
ATOM 1499 O O . ASP A 1 190 ? 28.216 0.981 -65.352 1.00 98.12 190 ASP A O 1
ATOM 1503 N N . GLY A 1 191 ? 29.044 1.411 -63.319 1.00 97.88 191 GLY A N 1
ATOM 1504 C CA . GLY A 1 191 ? 30.357 1.840 -63.797 1.00 97.88 191 GLY A CA 1
ATOM 1505 C C . GLY A 1 191 ? 31.201 0.697 -64.370 1.00 97.88 191 GLY A C 1
ATOM 1506 O O . GLY A 1 191 ? 31.877 0.896 -65.381 1.00 97.88 191 GLY A O 1
ATOM 1507 N N . GLU A 1 192 ? 31.164 -0.479 -63.742 1.00 98.25 192 GLU A N 1
ATOM 1508 C CA . GLU A 1 192 ? 31.807 -1.711 -64.210 1.00 98.25 192 GLU A CA 1
ATOM 1509 C C . GLU A 1 192 ? 31.226 -2.142 -65.558 1.00 98.25 192 GLU A C 1
ATOM 1511 O O . GLU A 1 192 ? 31.990 -2.266 -66.513 1.00 98.25 192 GLU A O 1
ATOM 1516 N N . GLU A 1 193 ? 29.898 -2.220 -65.682 1.00 97.38 193 GLU A N 1
ATOM 1517 C CA . GLU A 1 193 ? 29.205 -2.542 -66.938 1.00 97.38 193 GLU A CA 1
ATOM 1518 C C . GLU A 1 193 ? 29.626 -1.583 -68.068 1.00 97.38 193 GLU A C 1
ATOM 1520 O O . GLU A 1 193 ? 30.018 -2.005 -69.158 1.00 97.38 193 GLU A O 1
ATOM 1525 N N . SER A 1 194 ? 29.676 -0.274 -67.796 1.00 97.44 194 SER A N 1
ATOM 1526 C CA . SER A 1 194 ? 30.136 0.717 -68.779 1.00 97.44 194 SER A CA 1
ATOM 1527 C C . SER A 1 194 ? 31.606 0.534 -69.194 1.00 97.44 194 SER A C 1
ATOM 1529 O O . SER A 1 194 ? 31.972 0.779 -70.352 1.00 97.44 194 SER A O 1
ATOM 1531 N N . LEU A 1 195 ? 32.480 0.134 -68.265 1.00 96.75 195 LEU A N 1
ATOM 1532 C CA . LEU A 1 195 ? 33.883 -0.161 -68.564 1.00 96.75 195 LEU A CA 1
ATOM 1533 C C . LEU A 1 195 ? 34.033 -1.461 -69.354 1.00 96.75 195 LEU A C 1
ATOM 1535 O O . LEU A 1 195 ? 34.821 -1.476 -70.301 1.00 96.75 195 LEU A O 1
ATOM 1539 N N . GLU A 1 196 ? 33.272 -2.501 -69.023 1.00 96.06 196 GLU A N 1
ATOM 1540 C CA . GLU A 1 196 ? 33.221 -3.756 -69.778 1.00 96.06 196 GLU A CA 1
ATOM 1541 C C . GLU A 1 196 ? 32.786 -3.512 -71.225 1.00 96.06 196 GLU A C 1
ATOM 1543 O O . GLU A 1 196 ? 33.458 -3.959 -72.154 1.00 96.06 196 GLU A O 1
ATOM 1548 N N . GLU A 1 197 ? 31.752 -2.697 -71.454 1.00 93.31 197 GLU A N 1
ATOM 1549 C CA . GLU A 1 197 ? 31.356 -2.311 -72.811 1.00 93.31 197 GLU A CA 1
ATOM 1550 C C . GLU A 1 197 ? 32.475 -1.578 -73.570 1.00 93.31 197 GLU A C 1
ATOM 1552 O O . GLU A 1 197 ? 32.663 -1.762 -74.776 1.00 93.31 197 GLU A O 1
ATOM 1557 N N . ARG A 1 198 ? 33.219 -0.696 -72.888 1.00 94.25 198 ARG A N 1
ATOM 1558 C CA . ARG A 1 198 ? 34.354 0.020 -73.493 1.00 94.25 198 ARG A CA 1
ATOM 1559 C C . ARG A 1 198 ? 35.502 -0.924 -73.813 1.00 94.25 198 ARG A C 1
ATOM 1561 O O . ARG A 1 198 ? 36.119 -0.746 -74.859 1.00 94.25 198 ARG A O 1
ATOM 1568 N N . LEU A 1 199 ? 35.788 -1.881 -72.935 1.00 93.94 199 LEU A N 1
ATOM 1569 C CA . LEU A 1 199 ? 36.784 -2.920 -73.172 1.00 93.94 199 LEU A CA 1
ATOM 1570 C C . LEU A 1 199 ? 36.381 -3.772 -74.369 1.00 93.94 199 LEU A C 1
ATOM 1572 O O . LEU A 1 199 ? 37.183 -3.893 -75.285 1.00 93.94 199 LEU A O 1
ATOM 1576 N N . HIS A 1 200 ? 35.128 -4.223 -74.448 1.00 89.69 200 HIS A N 1
ATOM 1577 C CA . HIS A 1 200 ? 34.633 -4.970 -75.604 1.00 89.69 200 HIS A CA 1
ATOM 1578 C C . HIS A 1 200 ? 34.799 -4.175 -76.912 1.00 89.69 200 HIS A C 1
ATOM 1580 O O . HIS A 1 200 ? 35.199 -4.735 -77.931 1.00 89.69 200 HIS A O 1
ATOM 1586 N N . ARG A 1 201 ? 34.544 -2.858 -76.904 1.00 89.19 201 ARG A N 1
ATOM 1587 C CA . ARG A 1 201 ? 34.788 -1.985 -78.072 1.00 89.19 201 ARG A CA 1
ATOM 1588 C C . ARG A 1 201 ? 36.271 -1.843 -78.443 1.00 89.19 201 ARG A C 1
ATOM 1590 O O . ARG A 1 201 ? 36.569 -1.515 -79.584 1.00 89.19 201 ARG A O 1
ATOM 1597 N N . LEU A 1 202 ? 37.186 -2.009 -77.489 1.00 86.31 202 LEU A N 1
ATOM 1598 C CA . LEU A 1 202 ? 38.635 -1.942 -77.720 1.00 86.31 202 LEU A CA 1
ATOM 1599 C C . LEU A 1 202 ? 39.233 -3.309 -78.095 1.00 86.31 202 LEU A C 1
ATOM 1601 O O . LEU A 1 202 ? 40.206 -3.354 -78.844 1.00 86.31 202 LEU A O 1
ATOM 1605 N N . GLU A 1 203 ? 38.673 -4.400 -77.573 1.00 85.31 203 GLU A N 1
ATOM 1606 C CA . GLU A 1 203 ? 39.081 -5.787 -77.836 1.00 85.31 203 GLU A CA 1
ATOM 1607 C C . GLU A 1 203 ? 38.569 -6.320 -79.176 1.00 85.31 203 GLU A C 1
ATOM 1609 O O . GLU A 1 203 ? 39.228 -7.170 -79.774 1.00 85.31 203 GLU A O 1
ATOM 1614 N N . ASP A 1 204 ? 37.448 -5.790 -79.674 1.00 75.94 204 ASP A N 1
ATOM 1615 C CA . ASP A 1 204 ? 36.982 -5.979 -81.048 1.00 75.94 204 ASP A CA 1
ATOM 1616 C C . ASP A 1 204 ? 37.288 -4.719 -81.879 1.00 75.94 204 ASP A C 1
ATOM 1618 O O . ASP A 1 204 ? 36.410 -3.883 -82.103 1.00 75.94 204 ASP A O 1
ATOM 1622 N N . PRO A 1 205 ? 38.546 -4.516 -82.317 1.00 62.03 205 PRO A N 1
ATOM 1623 C CA . PRO A 1 205 ? 38.963 -3.290 -82.980 1.00 62.03 205 PRO A CA 1
ATOM 1624 C C . PRO A 1 205 ? 38.412 -3.136 -84.398 1.00 62.03 205 PRO A C 1
ATOM 1626 O O . PRO A 1 205 ? 38.927 -2.253 -85.076 1.00 62.03 205 PRO A O 1
ATOM 1629 N N . G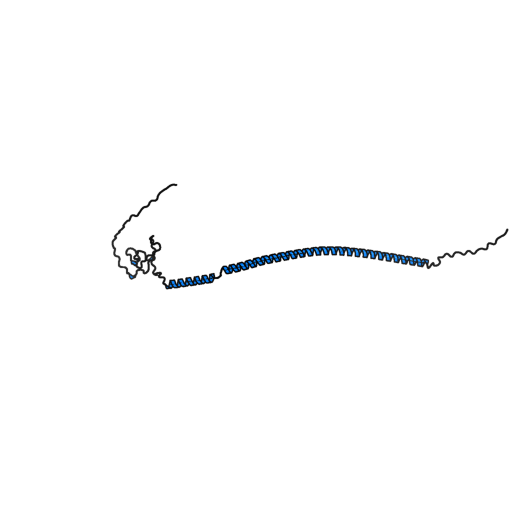LY A 1 206 ? 37.461 -3.972 -84.855 1.00 62.34 206 GLY A N 1
ATOM 1630 C CA . GLY A 1 206 ? 36.810 -3.930 -86.173 1.00 62.34 206 GLY A CA 1
ATOM 1631 C C . GLY A 1 206 ? 37.414 -2.910 -87.144 1.00 62.34 206 GLY A C 1
ATOM 1632 O O . GLY A 1 206 ? 36.948 -1.779 -87.219 1.00 62.34 206 GLY A O 1
ATOM 1633 N N . ASP A 1 207 ? 38.498 -3.293 -87.828 1.00 58.97 207 ASP A N 1
ATOM 1634 C CA . ASP A 1 207 ? 39.202 -2.498 -88.847 1.00 58.97 207 ASP A CA 1
ATOM 1635 C C . ASP A 1 207 ? 39.640 -1.056 -88.466 1.00 58.97 207 ASP A C 1
ATOM 1637 O O . ASP A 1 207 ? 39.679 -0.170 -89.321 1.00 58.97 207 ASP A O 1
ATOM 1641 N N . ILE A 1 208 ? 40.055 -0.789 -87.218 1.00 59.03 208 ILE A N 1
ATOM 1642 C CA . ILE A 1 208 ? 40.652 0.505 -86.797 1.00 59.03 208 ILE A CA 1
ATOM 1643 C C . ILE A 1 208 ? 42.145 0.371 -86.439 1.00 59.03 208 ILE A C 1
ATOM 1645 O O . ILE A 1 208 ? 42.658 1.000 -85.514 1.00 59.03 208 ILE A O 1
ATOM 1649 N N . LEU A 1 209 ? 42.897 -0.422 -87.201 1.00 56.75 209 LEU A N 1
ATOM 1650 C CA . LEU A 1 209 ? 44.329 -0.170 -87.367 1.00 56.75 209 LEU A CA 1
ATOM 1651 C C . LEU A 1 209 ? 44.510 0.451 -88.753 1.00 56.75 209 LEU A C 1
ATOM 1653 O O . LEU A 1 209 ? 44.192 -0.214 -89.740 1.00 56.75 209 LEU A O 1
ATOM 1657 N N . PRO A 1 210 ? 45.005 1.698 -88.884 1.00 52.25 210 PRO A N 1
ATOM 1658 C CA . PRO A 1 210 ? 45.356 2.204 -90.198 1.00 52.25 210 PRO A CA 1
ATOM 1659 C C . PRO A 1 210 ? 46.460 1.293 -90.732 1.00 52.25 210 PRO A C 1
ATOM 1661 O O . PRO A 1 210 ? 47.545 1.213 -90.155 1.00 52.25 210 PRO A O 1
ATOM 1664 N N . ALA A 1 211 ? 46.164 0.566 -91.810 1.00 52.78 211 ALA A N 1
ATOM 1665 C CA . ALA A 1 211 ? 47.165 -0.163 -92.563 1.00 52.78 211 ALA A CA 1
ATOM 1666 C C . ALA A 1 211 ? 48.286 0.826 -92.905 1.00 52.78 211 ALA A C 1
ATOM 1668 O O . ALA A 1 211 ? 48.098 1.732 -93.718 1.00 52.78 211 ALA A O 1
ATOM 1669 N N . PHE A 1 212 ? 49.433 0.699 -92.235 1.00 51.72 212 PHE A N 1
ATOM 1670 C CA . PHE A 1 212 ? 50.622 1.463 -92.581 1.00 51.72 212 PHE A CA 1
ATOM 1671 C C . PHE A 1 212 ? 50.913 1.196 -94.062 1.00 51.72 212 PHE A C 1
ATOM 1673 O O . PHE A 1 212 ? 51.111 0.031 -94.427 1.00 51.72 212 PHE A O 1
ATOM 1680 N N . PRO A 1 213 ? 50.923 2.217 -94.939 1.00 48.75 213 PRO A N 1
ATOM 1681 C CA . PRO A 1 213 ? 51.268 1.990 -96.327 1.00 48.75 213 PRO A CA 1
ATOM 1682 C C . PRO A 1 213 ? 52.740 1.585 -96.375 1.00 48.75 213 PRO A C 1
ATOM 1684 O O . PRO A 1 213 ? 53.642 2.372 -96.089 1.00 48.75 213 PRO A O 1
ATOM 1687 N N . THR A 1 214 ? 52.979 0.324 -96.718 1.00 53.25 214 THR A N 1
ATOM 1688 C CA . THR A 1 214 ? 54.287 -0.166 -97.135 1.00 53.25 214 THR A CA 1
ATOM 1689 C C . THR A 1 214 ? 54.600 0.474 -98.483 1.00 53.25 214 THR A C 1
ATOM 1691 O O . THR A 1 214 ? 54.176 0.006 -99.536 1.00 53.25 214 THR A O 1
ATOM 1694 N N . THR A 1 215 ? 55.308 1.602 -98.462 1.00 47.91 215 THR A N 1
ATOM 1695 C CA . THR A 1 215 ? 55.833 2.225 -99.678 1.00 47.91 215 THR A CA 1
ATOM 1696 C C . THR A 1 215 ? 56.862 1.275 -100.304 1.00 47.91 215 THR A C 1
ATOM 1698 O O . THR A 1 215 ? 57.819 0.896 -99.621 1.00 47.91 215 THR A O 1
ATOM 1701 N N . PRO A 1 216 ? 56.725 0.869 -101.578 1.00 49.75 216 PRO A N 1
ATOM 1702 C CA . PRO A 1 216 ? 57.750 0.074 -102.232 1.00 49.75 216 PRO A CA 1
ATOM 1703 C C . PRO A 1 216 ? 58.990 0.952 -102.437 1.00 49.75 216 PRO A C 1
ATOM 1705 O O . PRO A 1 216 ? 58.908 2.040 -103.007 1.00 49.75 216 PRO A O 1
ATOM 1708 N N . MET A 1 217 ? 60.141 0.476 -101.958 1.00 48.53 217 MET A N 1
ATOM 1709 C CA . MET A 1 217 ? 61.456 1.054 -102.239 1.00 48.53 217 MET A CA 1
ATOM 1710 C C . MET A 1 217 ? 61.671 1.140 -103.755 1.00 48.53 217 MET A C 1
ATOM 1712 O O . MET A 1 217 ? 62.010 0.155 -104.413 1.00 48.53 217 MET A O 1
ATOM 1716 N N . GLY A 1 218 ? 61.469 2.335 -104.309 1.00 48.88 218 GLY A N 1
ATOM 1717 C CA . GLY A 1 218 ? 61.885 2.679 -105.658 1.00 48.88 218 GLY A CA 1
ATOM 1718 C C . GLY A 1 218 ? 63.405 2.600 -105.759 1.00 48.88 218 GLY A C 1
ATOM 1719 O O . GLY A 1 218 ? 64.127 3.310 -105.064 1.00 48.88 218 GLY A O 1
ATOM 1720 N N . SER A 1 219 ? 63.876 1.706 -106.625 1.00 54.78 219 SER A N 1
ATOM 1721 C CA . SER A 1 219 ? 65.269 1.567 -107.037 1.00 54.78 219 SER A CA 1
ATOM 1722 C C . SER A 1 219 ? 65.789 2.893 -107.608 1.00 54.78 219 SER A C 1
ATOM 1724 O O . SER A 1 219 ? 65.479 3.259 -108.740 1.00 54.78 219 SER A O 1
ATOM 1726 N N . LEU A 1 220 ? 66.587 3.618 -106.822 1.00 52.09 220 LEU A N 1
ATOM 1727 C CA . LEU A 1 220 ? 67.411 4.718 -107.314 1.00 52.09 220 LEU A CA 1
ATOM 1728 C C . LEU A 1 220 ? 68.678 4.120 -107.933 1.00 52.09 220 LEU A C 1
ATOM 1730 O O . LEU A 1 220 ? 69.588 3.677 -107.232 1.00 52.09 220 LEU A O 1
ATOM 1734 N N . ARG A 1 221 ? 68.714 4.085 -109.268 1.00 52.38 221 ARG A N 1
ATOM 1735 C CA . ARG A 1 221 ? 69.954 3.904 -110.027 1.00 52.38 221 ARG A CA 1
ATOM 1736 C C . ARG A 1 221 ? 70.854 5.113 -109.772 1.00 52.38 221 ARG A C 1
ATOM 1738 O O . ARG A 1 221 ? 70.419 6.249 -109.920 1.00 52.38 221 ARG A O 1
ATOM 1745 N N . MET A 1 222 ? 72.098 4.847 -109.383 1.00 50.09 222 MET A N 1
ATOM 1746 C CA . MET A 1 222 ? 73.162 5.844 -109.374 1.00 50.09 222 MET A CA 1
ATOM 1747 C C . MET A 1 222 ? 73.550 6.187 -110.810 1.00 50.09 222 MET A C 1
ATOM 1749 O O . MET A 1 222 ? 74.060 5.324 -111.524 1.00 50.09 222 MET A O 1
ATOM 1753 N N . ASP A 1 223 ? 73.354 7.443 -111.199 1.00 48.22 223 ASP A N 1
ATOM 1754 C CA . ASP A 1 223 ? 74.011 8.022 -112.365 1.00 48.22 223 ASP A CA 1
ATOM 1755 C C . ASP A 1 223 ? 75.367 8.591 -111.938 1.00 48.22 223 ASP A C 1
ATOM 1757 O O . ASP A 1 223 ? 75.470 9.544 -111.167 1.00 48.22 223 ASP A O 1
ATOM 1761 N N . THR A 1 224 ? 76.428 7.967 -112.437 1.00 56.31 224 THR A N 1
ATOM 1762 C CA . THR A 1 224 ? 77.792 8.490 -112.415 1.00 56.31 224 THR A CA 1
ATOM 1763 C C . THR A 1 224 ? 78.003 9.410 -113.613 1.00 56.31 224 THR A C 1
ATOM 1765 O O . THR A 1 224 ? 78.118 8.897 -114.731 1.00 56.31 224 THR A O 1
ATOM 1768 N N . ARG A 1 225 ? 78.135 10.724 -113.393 1.00 48.19 225 ARG A N 1
ATOM 1769 C CA . ARG A 1 225 ? 79.142 11.555 -114.078 1.00 48.19 225 ARG A CA 1
ATOM 1770 C C . ARG A 1 225 ? 79.308 12.935 -113.461 1.00 48.19 225 ARG A C 1
ATOM 1772 O O . ARG A 1 225 ? 78.276 13.584 -113.201 1.00 48.19 225 ARG A O 1
#

Organism: Fusarium austroamericanum (NCBI:txid282268)

Foldseek 3Di:
DDDDDDDDDDDDDDDPPDDDDDDDDDDDDLVPADFAAAQDQDPDPVRHRDTDGFTAWDCDPVDPAIATPVGHGPVRGDNDDPPVDPVNVVVVVVVVVVVVVVVVVVPVPPVVVVVVVVVVVVVVVVVVVVVVVVVVVVVVVVVVVVVVVVVVVVVVVVVVVVVVVVVVVVVVVVVVVVVVVVVVVVVVVVVVVVVVVVVVCVVCVPPPDPPDPPDPPDDDDDDDD

pLDDT: mean 76.7, std 21.44, range [31.44, 98.69]

Secondary structure (DSSP, 8-state):
-----------------------------GGGS--SEE-PBP--GGGTTPBP----EEE-TTSSSEEETTS-BGGGEESS-----HHHHHHHHHHHHHHHHHHHHHTTS-HHHHHHHHHHHHHHHHHHHHHHHHHHHHHHHHHHHHHHHHHHHHHHHHHHHHHHHHHHHHHHHHHHHHHHHHHHHHHHHHHHHHHHHHHHHHHS-TT-S----------------

Sequence (225 aa):
MSDTHSPRHDAKSHDHRRSTQSASAPPGDVSQLPKGQCRYILTLPELKGHRCGCMGFHHNTSLPGATCYCGHFACFHSPHSIQRTGDDLAVLKKRVKDLEAMLQQKGSYQPESLVCRISDLEETVESNEEESAMQMKALYQNSSAAWEIIEALQERTKTLETYCGLYREQMAATRSELRELYNRQLELMDGEESLEERLHRLEDPGDILPAFPTTPMGSLRMDTR

Radius of gyration: 77.05 Å; chains: 1; bounding box: 165×61×206 Å